Protein AF-A0A353BUZ7-F1 (afdb_monomer_lite)

Structure (mmCIF, N/CA/C/O backbone):
data_AF-A0A353BUZ7-F1
#
_entry.id   AF-A0A353BUZ7-F1
#
loop_
_atom_site.group_PDB
_atom_site.id
_atom_site.type_symbol
_atom_site.label_atom_id
_atom_site.label_alt_id
_atom_site.label_comp_id
_atom_site.label_asym_id
_atom_site.label_entity_id
_atom_site.label_seq_id
_atom_site.pdbx_PDB_ins_code
_atom_site.Cartn_x
_atom_site.Cartn_y
_atom_site.Cartn_z
_atom_site.occupancy
_atom_site.B_iso_or_equiv
_atom_site.auth_seq_id
_atom_site.auth_comp_id
_atom_site.auth_asym_id
_atom_site.auth_atom_id
_atom_site.pdbx_PDB_model_num
ATOM 1 N N . MET A 1 1 ? -3.186 1.793 -24.140 1.00 61.78 1 MET A N 1
ATOM 2 C CA . MET A 1 1 ? -4.201 1.464 -23.118 1.00 61.78 1 MET A CA 1
ATOM 3 C C . MET A 1 1 ? -5.549 1.428 -23.801 1.00 61.78 1 MET A C 1
ATOM 5 O O . MET A 1 1 ? -5.835 2.348 -24.558 1.00 61.78 1 MET A O 1
ATOM 9 N N . ASP A 1 2 ? -6.340 0.386 -23.565 1.00 86.75 2 ASP A N 1
ATOM 10 C CA . ASP A 1 2 ? -7.680 0.283 -24.144 1.00 86.75 2 ASP A CA 1
ATOM 11 C C . ASP A 1 2 ? -8.624 1.302 -23.498 1.00 86.75 2 ASP A C 1
ATOM 13 O O . ASP A 1 2 ? -8.513 1.589 -22.303 1.00 86.75 2 ASP A O 1
ATOM 17 N N . LEU A 1 3 ? -9.565 1.841 -24.280 1.00 89.12 3 LEU A N 1
ATOM 18 C CA . LEU A 1 3 ? -10.528 2.858 -23.832 1.00 89.12 3 LEU A CA 1
ATOM 19 C C . LEU A 1 3 ? -11.276 2.416 -22.562 1.00 89.12 3 LEU A C 1
ATOM 21 O O . LEU A 1 3 ? -11.482 3.209 -21.648 1.00 89.12 3 LEU A O 1
ATOM 25 N N . PHE A 1 4 ? -11.621 1.129 -22.486 1.00 91.19 4 PHE A N 1
ATOM 26 C CA . PHE A 1 4 ? -12.275 0.522 -21.331 1.00 91.19 4 PHE A CA 1
ATOM 27 C C . PHE A 1 4 ? -11.419 0.607 -20.060 1.00 91.19 4 PHE A C 1
ATOM 29 O O . PHE A 1 4 ? -11.889 1.086 -19.029 1.00 91.19 4 PHE A O 1
ATOM 36 N N . SER A 1 5 ? -10.145 0.216 -20.144 1.00 88.81 5 SER A N 1
ATOM 37 C CA . SER A 1 5 ? -9.205 0.298 -19.022 1.00 88.81 5 SER A CA 1
ATOM 38 C C . SER A 1 5 ? -8.980 1.745 -18.584 1.00 88.81 5 SER A C 1
ATOM 40 O O . SER A 1 5 ? -8.927 2.018 -17.388 1.00 88.81 5 SER A O 1
ATOM 42 N N . GLY A 1 6 ? -8.904 2.683 -19.534 1.00 90.69 6 GLY A N 1
ATOM 43 C CA . GLY A 1 6 ? -8.784 4.112 -19.235 1.00 90.69 6 GLY A CA 1
ATOM 44 C C . GLY A 1 6 ? -9.986 4.654 -18.457 1.00 90.69 6 GLY A C 1
ATOM 45 O O . GLY A 1 6 ? -9.807 5.305 -17.430 1.00 90.69 6 GLY A O 1
ATOM 46 N N . ILE A 1 7 ? -11.207 4.334 -18.896 1.00 92.88 7 ILE A N 1
ATOM 47 C CA . ILE A 1 7 ? -12.444 4.739 -18.208 1.00 92.88 7 ILE A CA 1
ATOM 48 C C . ILE A 1 7 ? -12.508 4.142 -16.799 1.00 92.88 7 ILE A C 1
ATOM 50 O O . ILE A 1 7 ? -12.845 4.852 -15.853 1.00 92.88 7 ILE A O 1
ATOM 54 N N . LEU A 1 8 ? -12.153 2.864 -16.644 1.00 92.12 8 LEU A N 1
ATOM 55 C CA . LEU A 1 8 ? -12.160 2.184 -15.349 1.00 92.12 8 LEU A CA 1
ATOM 56 C C . LEU A 1 8 ? -11.172 2.830 -14.371 1.00 92.12 8 LEU A C 1
ATOM 58 O O . LEU A 1 8 ? -11.542 3.098 -13.231 1.00 92.12 8 LEU A O 1
ATOM 62 N N . ILE A 1 9 ? -9.950 3.137 -14.821 1.00 89.56 9 ILE A N 1
ATOM 63 C CA . ILE A 1 9 ? -8.942 3.825 -14.000 1.00 89.56 9 ILE A CA 1
ATOM 64 C C . ILE A 1 9 ? -9.444 5.209 -13.587 1.00 89.56 9 ILE A C 1
ATOM 66 O O . ILE A 1 9 ? -9.375 5.545 -12.409 1.00 89.56 9 ILE A O 1
ATOM 70 N N . VAL A 1 10 ? -9.975 6.003 -14.522 1.00 93.75 10 VAL A N 1
ATOM 71 C CA . VAL A 1 10 ? -10.469 7.356 -14.218 1.00 93.75 10 VAL A CA 1
ATOM 72 C C . VAL A 1 10 ? -11.621 7.306 -13.220 1.00 93.75 10 VAL A C 1
ATOM 74 O O . VAL A 1 10 ? -11.577 8.013 -12.218 1.00 93.75 10 VAL A O 1
ATOM 77 N N . LEU A 1 11 ? -12.625 6.455 -13.448 1.00 93.81 11 LEU A N 1
ATOM 78 C CA . LEU A 1 11 ? -13.750 6.308 -12.522 1.00 93.81 11 LEU A CA 1
ATOM 79 C C . LEU A 1 11 ? -13.286 5.824 -11.149 1.00 93.81 11 LEU A C 1
ATOM 81 O O . LEU A 1 11 ? -13.674 6.407 -10.142 1.00 93.81 11 LEU A O 1
ATOM 85 N N . GLY A 1 12 ? -12.421 4.809 -11.107 1.00 89.62 12 GLY A N 1
ATOM 86 C CA . GLY A 1 12 ? -11.867 4.287 -9.861 1.00 89.62 12 GLY A CA 1
ATOM 87 C C . GLY A 1 12 ? -11.097 5.347 -9.076 1.00 89.62 12 GLY A C 1
ATOM 88 O O . GLY A 1 12 ? -11.329 5.495 -7.880 1.00 89.62 12 GLY A O 1
ATOM 89 N N . LEU A 1 13 ? -10.236 6.122 -9.743 1.00 89.94 13 LEU A N 1
ATOM 90 C CA . LEU A 1 13 ? -9.472 7.202 -9.114 1.00 89.94 13 LEU A CA 1
ATOM 91 C C . LEU A 1 13 ? -10.372 8.339 -8.632 1.00 89.94 13 LEU A C 1
ATOM 93 O O . LEU A 1 13 ? -10.175 8.826 -7.525 1.00 89.94 13 LEU A O 1
ATOM 97 N N . VAL A 1 14 ? -11.378 8.739 -9.413 1.00 93.25 14 VAL A N 1
ATOM 98 C CA . VAL A 1 14 ? -12.335 9.774 -8.993 1.00 93.25 14 VAL A CA 1
ATOM 99 C C . VAL A 1 14 ? -13.129 9.306 -7.776 1.00 93.25 14 VAL A C 1
ATOM 101 O O . VAL A 1 14 ? -13.239 10.048 -6.805 1.00 93.25 14 VAL A O 1
ATOM 104 N N . SER A 1 15 ? -13.651 8.078 -7.786 1.00 89.94 15 SER A N 1
ATOM 105 C CA . SER A 1 15 ? -14.368 7.525 -6.634 1.00 89.94 15 SER A CA 1
ATOM 106 C C . SER A 1 15 ? -13.469 7.410 -5.403 1.00 89.94 15 SER A C 1
ATOM 108 O O . SER A 1 15 ? -13.882 7.813 -4.317 1.00 89.94 15 SER A O 1
ATOM 110 N N . PHE A 1 16 ? -12.243 6.907 -5.569 1.00 87.62 16 PHE A N 1
ATOM 111 C CA . PHE A 1 16 ? -11.265 6.798 -4.488 1.00 87.62 16 PHE A CA 1
ATOM 112 C C . PHE A 1 16 ? -10.934 8.165 -3.884 1.00 87.62 16 PHE A C 1
ATOM 114 O O . PHE A 1 16 ? -10.972 8.314 -2.665 1.00 87.62 16 PHE A O 1
ATOM 121 N N . GLU A 1 17 ? -10.673 9.169 -4.723 1.00 89.25 17 GLU A N 1
ATOM 122 C CA . GLU A 1 17 ? -10.335 10.517 -4.272 1.00 89.25 17 GLU A CA 1
ATOM 123 C C . GLU A 1 17 ? -11.514 11.170 -3.549 1.00 89.25 17 GLU A C 1
ATOM 125 O O . GLU A 1 17 ? -11.332 11.739 -2.481 1.00 89.25 17 GLU A O 1
ATOM 130 N N . VAL A 1 18 ? -12.740 11.046 -4.070 1.00 88.50 18 VAL A N 1
ATOM 131 C CA . VAL A 1 18 ? -13.929 11.623 -3.422 1.00 88.50 18 VAL A CA 1
ATOM 132 C C . VAL A 1 18 ? -14.154 11.019 -2.035 1.00 88.50 18 VAL A C 1
ATOM 134 O O . VAL A 1 18 ? -14.373 11.765 -1.083 1.00 88.50 18 VAL A O 1
ATOM 137 N N . ILE A 1 19 ? -14.074 9.691 -1.904 1.00 87.06 19 ILE A N 1
ATOM 138 C CA . ILE A 1 19 ? -14.287 9.005 -0.621 1.00 87.06 19 ILE A CA 1
ATOM 139 C C . ILE A 1 19 ? -13.146 9.338 0.347 1.00 87.06 19 ILE A C 1
ATOM 141 O O . ILE A 1 19 ? -13.382 9.826 1.450 1.00 87.06 19 ILE A O 1
ATOM 145 N N . SER A 1 20 ? -11.896 9.145 -0.085 1.00 85.00 20 SER A N 1
ATOM 146 C CA . SER A 1 20 ? -10.735 9.328 0.786 1.00 85.00 20 SER A CA 1
ATOM 147 C C . SER A 1 20 ? -10.501 10.789 1.166 1.00 85.00 20 SER A C 1
ATOM 149 O O . SER A 1 20 ? -9.989 11.041 2.255 1.00 85.00 20 SER A O 1
ATOM 151 N N . SER A 1 21 ? -10.835 11.750 0.301 1.00 87.62 21 SER A N 1
ATOM 152 C CA . SER A 1 21 ? -10.630 13.177 0.572 1.00 87.62 21 SER A CA 1
ATOM 153 C C . SER A 1 21 ? -11.552 13.671 1.681 1.00 87.62 21 SER A C 1
ATOM 155 O O . SER A 1 21 ? -11.100 14.398 2.565 1.00 87.62 21 SER A O 1
ATOM 157 N N . ILE A 1 22 ? -12.816 13.231 1.687 1.00 85.88 22 ILE A N 1
ATOM 158 C CA . ILE A 1 22 ? -13.785 13.610 2.721 1.00 85.88 22 ILE A CA 1
ATOM 159 C C . ILE A 1 22 ? -13.354 13.044 4.075 1.00 85.88 22 ILE A C 1
ATOM 161 O O . ILE A 1 22 ? -13.218 13.811 5.029 1.00 85.88 22 ILE A O 1
ATOM 165 N N . ASP A 1 23 ? -13.057 11.745 4.148 1.00 85.06 23 ASP A N 1
ATOM 166 C CA . ASP A 1 23 ? -12.635 11.104 5.398 1.00 85.06 23 ASP A CA 1
ATOM 167 C C . ASP A 1 23 ? -11.333 11.720 5.927 1.00 85.06 23 ASP A C 1
ATOM 169 O O . ASP A 1 23 ? -11.243 12.096 7.097 1.00 85.06 23 ASP A O 1
ATOM 173 N N . ASN A 1 24 ? -10.341 11.925 5.053 1.00 85.81 24 ASN A N 1
ATOM 174 C CA . ASN A 1 24 ? -9.081 12.550 5.449 1.00 85.81 24 ASN A CA 1
ATOM 175 C C . ASN A 1 24 ? -9.262 14.010 5.883 1.00 85.81 24 ASN A C 1
ATOM 177 O O . ASN A 1 24 ? -8.567 14.448 6.801 1.00 85.81 24 ASN A O 1
ATOM 181 N N . ALA A 1 25 ? -10.147 14.781 5.248 1.00 84.31 25 ALA A N 1
ATOM 182 C CA . ALA A 1 25 ? -10.385 16.173 5.621 1.00 84.31 25 ALA A CA 1
ATOM 183 C C . ALA A 1 25 ? -11.125 16.279 6.959 1.00 84.31 25 ALA A C 1
ATOM 185 O O . ALA A 1 25 ? -10.721 17.071 7.811 1.00 84.31 25 ALA A O 1
ATOM 186 N N . ILE A 1 26 ? -12.168 15.471 7.160 1.00 86.50 26 ILE A N 1
ATOM 187 C CA . ILE A 1 26 ? -12.994 15.500 8.372 1.00 86.50 26 ILE A CA 1
ATOM 188 C C . ILE A 1 26 ? -12.202 14.977 9.570 1.00 86.50 26 ILE A C 1
ATOM 190 O O . ILE A 1 26 ? -12.076 15.696 10.559 1.00 86.50 26 ILE A O 1
ATOM 194 N N . ILE A 1 27 ? -11.603 13.784 9.472 1.00 83.06 27 ILE A N 1
ATOM 195 C CA . ILE A 1 27 ? -10.888 13.160 10.597 1.00 83.06 27 ILE A CA 1
ATOM 196 C C . ILE A 1 27 ? -9.703 14.028 11.027 1.00 83.06 27 ILE A C 1
ATOM 198 O O . ILE A 1 27 ? -9.537 14.298 12.216 1.00 83.06 27 ILE A O 1
ATOM 202 N N . ASN A 1 28 ? -8.891 14.521 10.084 1.00 84.69 28 ASN A N 1
ATOM 203 C CA . ASN A 1 28 ? -7.757 15.372 10.446 1.00 84.69 28 ASN A CA 1
ATOM 204 C C . ASN A 1 28 ? -8.219 16.700 11.052 1.00 84.69 28 ASN A C 1
ATOM 206 O O . ASN A 1 28 ? -7.619 17.145 12.028 1.00 84.69 28 ASN A O 1
ATOM 210 N N . ALA A 1 29 ? -9.273 17.330 10.519 1.00 84.88 29 ALA A N 1
ATOM 211 C CA . ALA A 1 29 ? -9.798 18.576 11.076 1.00 84.88 29 ALA A CA 1
ATOM 212 C C . ALA A 1 29 ? -10.364 18.381 12.490 1.00 84.88 29 ALA A C 1
ATOM 214 O O . ALA A 1 29 ? -10.096 19.200 13.372 1.00 84.88 29 ALA A O 1
ATOM 215 N N . GLU A 1 30 ? -11.089 17.289 12.724 1.00 86.38 30 GLU A N 1
ATOM 216 C CA . GLU A 1 30 ? -11.651 16.948 14.028 1.00 86.38 30 GLU A CA 1
ATOM 217 C C . GLU A 1 30 ? -10.548 16.672 15.053 1.00 86.38 30 GLU A C 1
ATOM 219 O O . GLU A 1 30 ? -10.510 17.315 16.105 1.00 86.38 30 GLU A O 1
ATOM 224 N N . VAL A 1 31 ? -9.566 15.833 14.713 1.00 84.56 31 VAL A N 1
ATOM 225 C CA . VAL A 1 31 ? -8.410 15.573 15.584 1.00 84.56 31 VAL A CA 1
ATOM 226 C C . VAL A 1 31 ? -7.631 16.865 15.859 1.00 84.56 31 VAL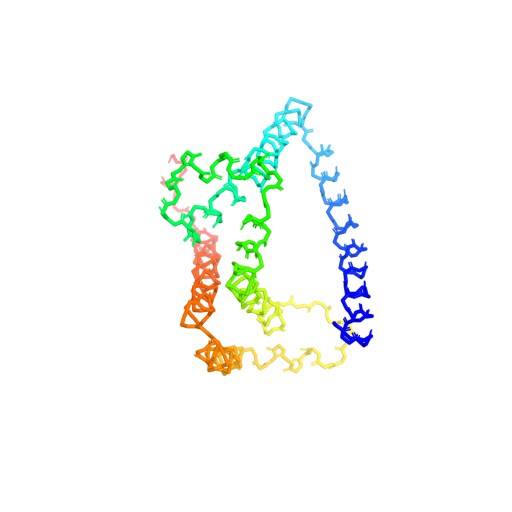 A C 1
ATOM 228 O O . VAL A 1 31 ? -7.334 17.164 17.015 1.00 84.56 31 VAL A O 1
ATOM 231 N N . LEU A 1 32 ? -7.368 17.693 14.840 1.00 83.88 32 LEU A N 1
ATOM 232 C CA . LEU A 1 32 ? -6.661 18.975 14.993 1.00 83.88 32 LEU A CA 1
ATOM 233 C C . LEU A 1 32 ? -7.433 19.996 15.845 1.00 83.88 32 LEU A C 1
ATOM 235 O O . LEU A 1 32 ? -6.809 20.873 16.448 1.00 83.88 32 LEU A O 1
ATOM 239 N N . SER A 1 33 ? -8.764 19.902 15.906 1.00 83.31 33 SER A N 1
ATOM 240 C CA . SER A 1 33 ? -9.606 20.798 16.709 1.00 83.31 33 SER A CA 1
ATOM 241 C C . SER A 1 33 ? -9.523 20.518 18.213 1.00 83.31 33 SER A C 1
ATOM 243 O O . SER A 1 33 ? -9.669 21.444 19.010 1.00 83.31 33 SER A O 1
ATOM 245 N N . THR A 1 34 ? -9.223 19.271 18.593 1.00 86.00 34 THR A N 1
ATOM 246 C CA . THR A 1 34 ? -9.138 18.831 19.998 1.00 86.00 34 THR A CA 1
ATOM 247 C C . THR A 1 34 ? -7.768 19.068 20.641 1.00 86.00 34 THR A C 1
ATOM 249 O O . THR A 1 34 ? -7.656 19.061 21.866 1.00 86.00 34 THR A O 1
ATOM 252 N N . VAL A 1 35 ? -6.727 19.325 19.840 1.00 87.75 35 VAL A N 1
ATOM 253 C CA . VAL A 1 35 ? -5.359 19.586 20.317 1.00 87.75 35 VAL A CA 1
ATOM 254 C C . VAL A 1 35 ? -5.073 21.076 20.518 1.00 87.75 35 VAL A C 1
ATOM 256 O O . VAL A 1 35 ? -5.545 21.939 19.766 1.00 87.75 35 VAL A O 1
ATOM 259 N N . ASP A 1 36 ? -4.242 21.371 21.522 1.00 91.81 36 ASP A N 1
ATOM 260 C CA . ASP A 1 36 ? -3.776 22.719 21.843 1.00 91.81 36 ASP A CA 1
ATOM 261 C C . ASP A 1 36 ? -2.978 23.356 20.687 1.00 91.81 36 ASP A C 1
ATOM 263 O O . ASP A 1 36 ? -2.436 22.678 19.808 1.00 91.81 36 ASP A O 1
ATOM 267 N N . GLU A 1 37 ? -2.873 24.687 20.684 1.00 87.88 37 GLU A N 1
ATOM 268 C CA . GLU A 1 37 ? -2.232 25.418 19.585 1.00 87.88 37 GLU A CA 1
ATOM 269 C C . GLU A 1 37 ? -0.744 25.088 19.381 1.00 87.88 37 GLU A C 1
ATOM 271 O O . GLU A 1 37 ? -0.258 25.172 18.246 1.00 87.88 37 GLU A O 1
ATOM 276 N N . ARG A 1 38 ? 0.006 24.740 20.437 1.00 89.75 38 ARG A N 1
ATOM 277 C CA . ARG A 1 38 ? 1.438 24.420 20.305 1.00 89.75 38 ARG A CA 1
ATOM 278 C C . ARG A 1 38 ? 1.613 23.052 19.664 1.00 89.75 38 ARG A C 1
ATOM 280 O O . ARG A 1 38 ? 2.381 22.934 18.708 1.00 89.75 38 ARG A O 1
ATOM 287 N N . THR A 1 39 ? 0.868 22.057 20.131 1.00 87.50 39 THR A N 1
ATOM 288 C CA . THR A 1 39 ? 0.895 20.698 19.579 1.00 87.50 39 THR A CA 1
ATOM 289 C C . THR A 1 39 ? 0.395 20.679 18.141 1.00 87.50 39 THR A C 1
ATOM 291 O O . THR A 1 39 ? 1.006 20.034 17.292 1.00 87.50 39 THR A O 1
ATOM 294 N N . ARG A 1 40 ? -0.633 21.473 17.815 1.00 88.88 40 ARG A N 1
ATOM 295 C CA . ARG A 1 40 ? -1.119 21.644 16.438 1.00 88.88 40 ARG A CA 1
ATOM 296 C C . ARG A 1 40 ? -0.027 22.153 15.497 1.00 88.88 40 ARG A C 1
ATOM 298 O O . ARG A 1 40 ? 0.190 21.574 14.436 1.00 88.88 40 ARG A O 1
ATOM 305 N N . LYS A 1 41 ? 0.688 23.216 15.883 1.00 88.56 41 LYS A N 1
ATOM 306 C CA . LYS A 1 41 ? 1.795 23.777 15.084 1.00 88.56 41 LYS A CA 1
ATOM 307 C C . LYS A 1 41 ? 2.952 22.790 14.948 1.00 88.56 41 LYS A C 1
ATOM 309 O O . LYS A 1 41 ? 3.525 22.684 13.868 1.00 88.56 41 LYS A O 1
ATOM 314 N N . TRP A 1 42 ? 3.275 22.059 16.013 1.00 91.88 42 TRP A N 1
ATOM 315 C CA . TRP A 1 42 ? 4.315 21.032 15.988 1.00 91.88 42 TRP A CA 1
ATOM 316 C C . TRP A 1 42 ? 3.945 19.873 15.055 1.00 91.88 42 TRP A C 1
ATOM 318 O O . TRP A 1 42 ? 4.745 19.507 14.197 1.00 91.88 42 TRP A O 1
ATOM 328 N N . PHE A 1 43 ? 2.717 19.358 15.159 1.00 89.00 43 PHE A N 1
ATOM 329 C CA . PHE A 1 43 ? 2.199 18.297 14.297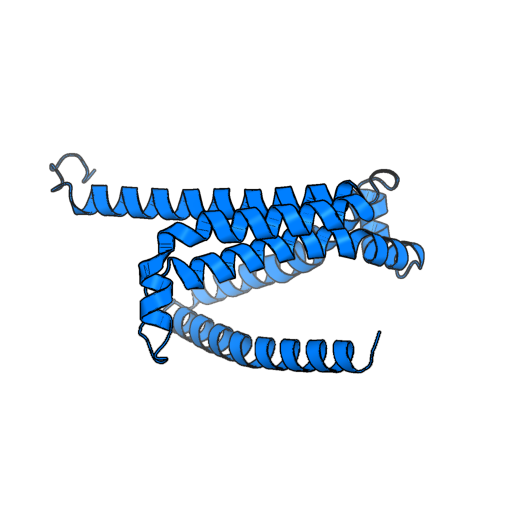 1.00 89.00 43 PHE A CA 1
ATOM 330 C C . PHE A 1 43 ? 2.191 18.718 12.828 1.00 89.00 43 PHE A C 1
ATOM 332 O O . PHE A 1 43 ? 2.669 17.973 11.980 1.00 89.00 43 PHE A O 1
ATOM 339 N N . LEU A 1 44 ? 1.716 19.928 12.518 1.00 89.25 44 LEU A N 1
ATOM 340 C CA . LEU A 1 44 ? 1.714 20.436 11.145 1.00 89.25 44 LEU A CA 1
ATOM 341 C C . LEU A 1 44 ? 3.133 20.636 10.603 1.00 89.25 44 LEU A C 1
ATOM 343 O O . LEU A 1 44 ? 3.387 20.307 9.449 1.00 89.25 44 LEU A O 1
ATOM 347 N N . LEU A 1 45 ? 4.067 21.133 11.420 1.00 91.75 45 LEU A N 1
ATOM 348 C CA . LEU A 1 45 ? 5.457 21.327 11.007 1.00 91.75 45 LEU A CA 1
ATOM 349 C C . LEU A 1 45 ? 6.131 19.988 10.690 1.00 91.75 45 LEU A C 1
ATOM 351 O O . LEU A 1 45 ? 6.663 19.808 9.597 1.00 91.75 45 LEU A O 1
ATOM 355 N N . TRP A 1 46 ? 6.088 19.037 11.622 1.00 93.00 46 TRP A N 1
ATOM 356 C CA . TRP A 1 46 ? 6.725 17.734 11.433 1.00 93.00 46 TRP A CA 1
ATOM 357 C C . TRP A 1 46 ? 5.997 16.869 10.411 1.00 93.00 46 TRP A C 1
ATOM 359 O O . TRP A 1 46 ? 6.652 16.202 9.614 1.00 93.00 46 TRP A O 1
ATOM 369 N N . GLY A 1 47 ? 4.667 16.930 10.372 1.00 88.25 47 GLY A N 1
ATOM 370 C CA . GLY A 1 47 ? 3.851 16.261 9.365 1.00 88.25 47 GLY A CA 1
ATOM 371 C C . GLY A 1 47 ? 4.165 16.764 7.959 1.00 88.25 47 GLY A C 1
ATOM 372 O O . GLY A 1 47 ? 4.387 15.956 7.059 1.00 88.25 47 GLY A O 1
ATOM 373 N N . LEU A 1 48 ? 4.282 18.085 7.773 1.00 90.31 48 LEU A N 1
ATOM 374 C CA . LEU A 1 48 ? 4.687 18.672 6.493 1.00 90.31 48 LEU A CA 1
ATOM 375 C C . LEU A 1 48 ? 6.116 18.264 6.118 1.00 90.31 48 LEU A C 1
ATOM 377 O O . LEU A 1 48 ? 6.351 17.856 4.980 1.00 90.31 48 LEU A O 1
ATOM 381 N N . LEU A 1 49 ? 7.066 18.340 7.057 1.00 92.31 49 LEU A N 1
ATOM 382 C CA . LEU A 1 49 ? 8.450 17.932 6.808 1.00 92.31 49 LEU A CA 1
ATOM 383 C C . LEU A 1 49 ? 8.532 16.457 6.401 1.00 92.31 49 LEU A C 1
ATOM 385 O O . LEU A 1 49 ? 9.197 16.124 5.425 1.00 92.31 49 LEU A O 1
ATOM 389 N N . PHE A 1 50 ? 7.818 15.575 7.093 1.00 90.69 50 PHE A N 1
ATOM 390 C CA . PHE A 1 50 ? 7.772 14.157 6.759 1.00 90.69 50 PHE A CA 1
ATOM 391 C C . PHE A 1 50 ? 7.134 13.918 5.383 1.00 90.69 50 PHE A C 1
ATOM 393 O O . PHE A 1 50 ? 7.704 13.217 4.545 1.00 90.69 50 PHE A O 1
ATOM 400 N N . ALA A 1 51 ? 5.988 14.544 5.109 1.00 87.50 51 ALA A N 1
ATOM 401 C CA . ALA A 1 51 ? 5.286 14.393 3.838 1.00 87.50 51 ALA A CA 1
ATOM 402 C C . ALA A 1 51 ? 6.127 14.878 2.645 1.00 87.50 51 ALA A C 1
ATOM 404 O O . ALA A 1 51 ? 6.143 14.247 1.588 1.00 87.50 51 ALA A O 1
ATOM 405 N N . VAL A 1 52 ? 6.855 15.985 2.798 1.00 89.06 52 VAL A N 1
ATOM 406 C CA . VAL A 1 52 ? 7.660 16.551 1.710 1.00 89.06 52 VAL A CA 1
ATOM 407 C C . VAL A 1 52 ? 9.019 15.861 1.601 1.00 89.06 52 VAL A C 1
ATOM 409 O O . VAL A 1 52 ? 9.380 15.390 0.528 1.00 89.06 52 VAL A O 1
ATOM 412 N N . PHE A 1 53 ? 9.786 15.758 2.683 1.00 89.25 53 PHE A N 1
ATOM 413 C CA . PHE A 1 53 ? 11.158 15.254 2.598 1.00 89.25 53 PHE A CA 1
ATOM 414 C C . PHE A 1 53 ? 11.230 13.729 2.597 1.00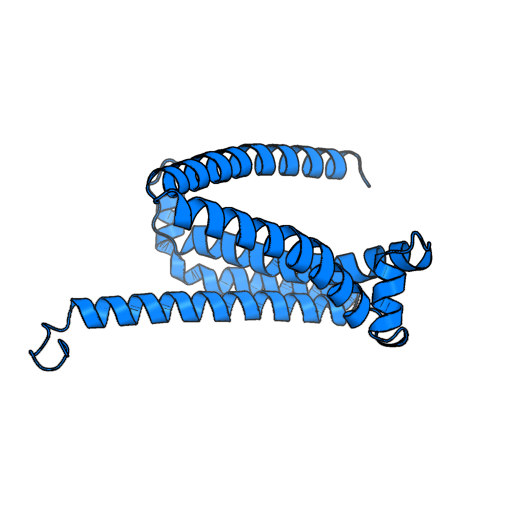 89.25 53 PHE A C 1
ATOM 416 O O . PHE A 1 53 ? 12.000 13.170 1.820 1.00 89.25 53 PHE A O 1
ATOM 423 N N . LEU A 1 54 ? 10.427 13.039 3.413 1.00 87.50 54 LEU A N 1
ATOM 424 C CA . LEU A 1 54 ? 10.458 11.577 3.446 1.00 87.50 54 LEU A CA 1
ATOM 425 C C . LEU A 1 54 ? 9.661 10.984 2.280 1.00 87.50 54 LEU A C 1
ATOM 427 O O . LEU A 1 54 ? 10.210 10.244 1.468 1.00 87.50 54 LEU A O 1
ATOM 431 N N . VAL A 1 55 ? 8.375 11.325 2.174 1.00 83.19 55 VAL A N 1
ATOM 432 C CA . VAL A 1 55 ? 7.484 10.675 1.198 1.00 83.19 55 VAL A CA 1
ATOM 433 C C . VAL A 1 55 ? 7.742 11.164 -0.227 1.00 83.19 55 VAL A C 1
ATOM 435 O O . VAL A 1 55 ? 7.731 10.350 -1.144 1.00 83.19 55 VAL A O 1
ATOM 438 N N . ARG A 1 56 ? 8.004 12.460 -0.449 1.00 80.31 56 ARG A N 1
ATOM 439 C CA . ARG A 1 56 ? 8.302 12.972 -1.804 1.00 80.31 56 ARG A CA 1
ATOM 440 C C . ARG A 1 56 ? 9.788 13.018 -2.150 1.00 80.31 56 ARG A C 1
ATOM 442 O O . ARG A 1 56 ? 10.111 13.020 -3.330 1.00 80.31 56 ARG A O 1
ATOM 449 N N . GLY A 1 57 ? 10.681 13.068 -1.164 1.00 81.81 57 GLY A N 1
ATOM 450 C CA . GLY A 1 57 ? 12.126 13.090 -1.400 1.00 81.81 57 GLY A CA 1
ATOM 451 C C . GLY A 1 57 ? 12.752 11.703 -1.290 1.00 81.81 57 GLY A C 1
ATOM 452 O O . GLY A 1 57 ? 13.188 11.120 -2.283 1.00 81.81 57 GLY A O 1
ATOM 453 N N . LEU A 1 58 ? 12.788 11.169 -0.068 1.00 84.75 58 LEU A N 1
ATOM 454 C CA . LEU A 1 58 ? 13.510 9.940 0.256 1.00 84.75 58 LEU A CA 1
ATOM 455 C C . LEU A 1 58 ? 12.923 8.712 -0.443 1.00 84.75 58 LEU A C 1
ATOM 457 O O . LEU A 1 58 ? 13.679 7.881 -0.934 1.00 84.75 58 LEU A O 1
ATOM 461 N N . LEU A 1 59 ? 11.597 8.585 -0.499 1.00 81.44 59 LEU A N 1
ATOM 462 C CA . LEU A 1 59 ? 10.944 7.402 -1.060 1.00 81.44 59 LEU A CA 1
ATOM 463 C C . LEU A 1 59 ? 11.196 7.255 -2.577 1.00 81.44 59 LEU A C 1
ATOM 465 O O . LEU A 1 59 ? 11.659 6.184 -2.972 1.00 81.44 59 LEU A O 1
ATOM 469 N N . PRO A 1 60 ? 11.005 8.282 -3.434 1.00 76.44 60 PRO A N 1
ATOM 470 C CA . PRO A 1 60 ? 11.371 8.195 -4.851 1.00 76.44 60 PRO A CA 1
ATOM 471 C C . PRO A 1 60 ? 12.861 7.931 -5.072 1.00 76.44 60 PRO A C 1
ATOM 473 O O . PRO A 1 60 ? 13.228 7.118 -5.919 1.00 76.44 60 PRO A O 1
ATOM 476 N N . TRP A 1 61 ? 13.721 8.564 -4.272 1.00 81.69 61 TRP A N 1
ATOM 477 C CA . TRP A 1 61 ? 15.160 8.319 -4.320 1.00 81.69 61 TRP A CA 1
ATOM 478 C C . TRP A 1 61 ? 15.510 6.861 -3.996 1.00 81.69 61 TRP A C 1
ATOM 480 O O . TRP A 1 61 ? 16.278 6.228 -4.720 1.00 81.69 61 TRP A O 1
ATOM 490 N N . LEU A 1 62 ? 14.906 6.304 -2.945 1.00 82.31 62 LEU A N 1
ATOM 491 C CA . LEU A 1 62 ? 15.119 4.925 -2.514 1.00 82.31 62 LEU A CA 1
ATOM 492 C C . LEU A 1 62 ? 14.628 3.931 -3.572 1.00 82.31 62 LEU A C 1
ATOM 494 O O . LEU A 1 62 ? 15.306 2.939 -3.832 1.00 82.31 62 LEU A O 1
ATOM 498 N N . ILE A 1 63 ? 13.505 4.218 -4.236 1.00 77.81 63 ILE A N 1
ATOM 499 C CA . ILE A 1 63 ? 13.016 3.424 -5.372 1.00 77.81 63 ILE A CA 1
ATOM 500 C C . ILE A 1 63 ? 14.057 3.380 -6.497 1.00 77.81 63 ILE A C 1
ATOM 502 O O . ILE A 1 63 ? 14.398 2.297 -6.977 1.00 77.81 63 ILE A O 1
ATOM 506 N N . ILE A 1 64 ? 14.587 4.535 -6.911 1.00 76.44 64 ILE A N 1
ATOM 507 C CA . ILE A 1 64 ? 15.589 4.615 -7.988 1.00 76.44 64 ILE A CA 1
ATOM 508 C C . ILE A 1 64 ? 16.865 3.873 -7.578 1.00 76.44 64 ILE A C 1
ATOM 510 O O . ILE A 1 64 ? 17.420 3.103 -8.359 1.00 76.44 64 ILE A O 1
ATOM 514 N N . TRP A 1 65 ? 17.307 4.042 -6.334 1.00 79.06 65 TRP A N 1
ATOM 515 C CA . TRP A 1 65 ? 18.514 3.389 -5.837 1.00 79.06 65 TRP A CA 1
ATOM 516 C C . TRP A 1 65 ? 18.388 1.859 -5.778 1.00 79.06 65 TRP A C 1
ATOM 518 O O . TRP A 1 65 ? 19.306 1.156 -6.200 1.00 79.06 65 TRP A O 1
ATOM 528 N N . LEU A 1 66 ? 17.252 1.328 -5.311 1.00 76.62 66 LEU A N 1
ATOM 529 C CA . LEU A 1 66 ? 17.013 -0.120 -5.261 1.00 76.62 66 LEU A CA 1
ATOM 530 C C . LEU A 1 66 ? 16.836 -0.747 -6.648 1.00 76.62 66 LEU A C 1
ATOM 532 O O . LEU A 1 66 ? 17.138 -1.925 -6.833 1.00 76.62 66 LEU A O 1
ATOM 536 N N . THR A 1 67 ? 16.333 0.018 -7.616 1.00 70.69 67 THR A N 1
ATOM 537 C CA . THR A 1 67 ? 16.094 -0.465 -8.985 1.00 70.69 67 THR A CA 1
ATOM 538 C C . THR A 1 67 ? 17.344 -0.362 -9.859 1.00 70.69 67 THR A C 1
ATOM 540 O O . THR A 1 67 ? 17.541 -1.204 -10.733 1.00 70.69 67 THR A O 1
ATOM 543 N N . MET A 1 68 ? 18.232 0.601 -9.585 1.00 68.94 68 MET A N 1
ATOM 544 C CA . MET A 1 68 ? 19.513 0.794 -10.273 1.00 68.94 68 MET A CA 1
ATOM 545 C C . MET A 1 68 ? 20.673 0.948 -9.278 1.00 68.94 68 MET A C 1
ATOM 547 O O . MET A 1 68 ? 21.217 2.044 -9.102 1.00 68.94 68 MET A O 1
ATOM 551 N N . PRO A 1 69 ? 21.132 -0.154 -8.661 1.00 68.69 69 PRO A N 1
ATOM 552 C CA . PRO A 1 69 ? 22.246 -0.103 -7.716 1.00 68.69 69 PRO A CA 1
ATOM 553 C C . PRO A 1 69 ? 23.564 0.366 -8.361 1.00 68.69 69 PRO A C 1
ATOM 555 O O . PRO A 1 69 ? 24.467 0.819 -7.659 1.00 68.69 69 PRO A O 1
ATOM 558 N N . THR A 1 70 ? 23.673 0.311 -9.693 1.00 70.88 70 THR A N 1
ATOM 559 C CA . THR A 1 70 ? 24.854 0.723 -10.469 1.00 70.88 70 THR A CA 1
ATOM 560 C C . THR A 1 70 ? 25.118 2.231 -10.460 1.00 70.88 70 THR A C 1
ATOM 562 O O . THR A 1 70 ? 26.267 2.633 -10.622 1.00 70.88 70 THR A O 1
ATOM 565 N N . LEU A 1 71 ? 24.098 3.069 -10.239 1.00 69.62 71 LEU A N 1
ATOM 566 C CA . LEU A 1 71 ? 24.247 4.531 -10.167 1.00 69.62 71 LEU A CA 1
ATOM 567 C C . LEU A 1 71 ? 24.848 5.003 -8.830 1.00 69.62 71 LEU A C 1
ATOM 569 O O . LEU A 1 71 ? 25.329 6.132 -8.723 1.00 69.62 71 LEU A O 1
ATOM 573 N N . GLY A 1 72 ? 24.824 4.155 -7.798 1.00 75.75 72 GLY A N 1
ATOM 574 C CA . GLY A 1 72 ? 25.176 4.542 -6.434 1.00 75.75 72 GLY A CA 1
ATOM 575 C C . GLY A 1 72 ? 24.196 5.560 -5.816 1.00 75.75 72 GLY A C 1
ATOM 576 O O . GLY A 1 72 ? 23.345 6.128 -6.502 1.00 75.75 72 GLY A O 1
ATOM 577 N N . PRO A 1 73 ? 24.292 5.822 -4.500 1.00 77.38 73 PRO A N 1
ATOM 578 C CA . PRO A 1 73 ? 23.338 6.676 -3.782 1.00 77.38 73 PRO A CA 1
ATOM 579 C C . PRO A 1 73 ? 23.328 8.129 -4.284 1.00 77.38 73 PRO A C 1
ATOM 581 O O . PRO A 1 73 ? 22.264 8.734 -4.414 1.00 77.38 73 PRO A O 1
ATOM 584 N N . MET A 1 74 ? 24.499 8.679 -4.624 1.00 77.94 74 MET A N 1
ATOM 585 C CA . MET A 1 74 ? 24.606 10.038 -5.167 1.00 77.94 74 MET A CA 1
ATOM 586 C C . MET A 1 74 ? 24.094 10.132 -6.607 1.00 77.94 74 MET A C 1
ATOM 588 O O . MET A 1 74 ? 23.403 11.094 -6.928 1.00 77.94 74 MET A O 1
ATOM 592 N N . GLY A 1 75 ? 24.361 9.124 -7.447 1.00 75.69 75 GLY A N 1
ATOM 593 C CA . GLY A 1 75 ? 23.850 9.079 -8.818 1.00 75.69 75 GLY A CA 1
ATOM 594 C C . GLY A 1 75 ? 22.330 8.934 -8.864 1.00 75.69 75 GLY A C 1
ATOM 595 O O . GLY A 1 75 ? 21.676 9.613 -9.650 1.00 75.69 75 GLY A O 1
ATOM 596 N N . ALA A 1 76 ? 21.752 8.139 -7.957 1.00 75.25 76 ALA A N 1
ATOM 597 C CA . ALA A 1 76 ? 20.303 8.034 -7.786 1.00 75.25 76 ALA A CA 1
ATOM 598 C C . ALA A 1 76 ? 19.669 9.356 -7.316 1.00 75.25 76 ALA A C 1
ATOM 600 O O . ALA A 1 76 ? 18.554 9.674 -7.721 1.00 75.25 76 ALA A O 1
ATOM 601 N N . LEU A 1 77 ? 20.372 10.153 -6.497 1.00 78.50 77 LEU A N 1
ATOM 602 C CA . LEU A 1 77 ? 19.890 11.467 -6.052 1.00 78.50 77 LEU A CA 1
ATOM 603 C C . LEU A 1 77 ? 19.905 12.477 -7.198 1.00 78.50 77 LEU A C 1
ATOM 605 O O . LEU A 1 77 ? 18.898 13.132 -7.448 1.00 78.50 77 LEU A O 1
ATOM 609 N N . THR A 1 78 ? 21.010 12.569 -7.939 1.00 75.75 78 THR A N 1
ATOM 610 C CA . THR A 1 78 ? 21.084 13.440 -9.121 1.00 75.75 78 THR A CA 1
ATOM 611 C C . THR A 1 78 ? 20.091 13.019 -10.196 1.00 75.75 78 THR A C 1
ATOM 613 O O . THR A 1 78 ? 19.504 13.877 -10.847 1.00 75.75 78 THR A O 1
ATOM 616 N N . ALA A 1 79 ? 19.859 11.713 -10.340 1.00 71.88 79 ALA A N 1
ATOM 617 C CA . ALA A 1 79 ? 18.830 11.179 -11.212 1.00 71.88 79 ALA A CA 1
ATOM 618 C C . ALA A 1 79 ? 17.438 11.612 -10.722 1.00 71.88 79 ALA A C 1
ATOM 620 O O . ALA A 1 79 ? 16.713 12.231 -11.476 1.00 71.88 79 ALA A O 1
ATOM 621 N N . ALA A 1 80 ? 17.085 11.442 -9.446 1.00 70.25 80 ALA A N 1
ATOM 622 C CA . ALA A 1 80 ? 15.767 11.838 -8.926 1.00 70.25 80 ALA A CA 1
ATOM 623 C C . ALA A 1 80 ? 15.388 13.316 -9.183 1.00 70.25 80 ALA A C 1
ATOM 625 O O . ALA A 1 80 ? 14.204 13.630 -9.295 1.00 70.25 80 ALA A O 1
ATOM 626 N N . PHE A 1 81 ? 16.374 14.215 -9.289 1.00 71.56 81 PHE A N 1
ATOM 627 C CA . PHE A 1 81 ? 16.170 15.642 -9.581 1.00 71.56 81 PHE A CA 1
ATOM 628 C C . PHE A 1 81 ? 16.417 16.041 -11.047 1.00 71.56 81 PHE A C 1
ATOM 630 O O . PHE A 1 81 ? 16.211 17.202 -11.404 1.00 71.56 81 PHE A O 1
ATOM 637 N N . SER A 1 82 ? 16.852 15.115 -11.900 1.00 68.69 82 SER A N 1
ATOM 638 C CA . SER A 1 82 ? 17.084 15.356 -13.325 1.00 68.69 82 SER A CA 1
ATOM 639 C C . SER A 1 82 ? 15.855 14.953 -14.146 1.00 68.69 82 SER A C 1
ATOM 641 O O . SER A 1 82 ? 15.119 14.043 -13.786 1.00 68.69 82 SER A O 1
ATOM 643 N N . ASN A 1 83 ? 15.621 15.607 -15.286 1.00 63.28 83 ASN A N 1
ATOM 644 C CA . ASN A 1 83 ? 14.566 15.221 -16.235 1.00 63.28 83 ASN A CA 1
ATOM 645 C C . ASN A 1 83 ? 15.114 14.265 -17.314 1.00 63.28 83 ASN A C 1
ATOM 647 O O . ASN A 1 83 ? 14.766 14.371 -18.491 1.00 63.28 83 ASN A O 1
ATOM 651 N N . ASP A 1 84 ? 16.043 13.393 -16.917 1.00 68.00 84 ASP A N 1
ATOM 652 C CA . ASP A 1 84 ? 16.738 12.456 -17.798 1.00 68.00 84 ASP A CA 1
ATOM 653 C C . ASP A 1 84 ? 15.753 11.391 -18.327 1.00 68.00 84 ASP A C 1
ATOM 655 O O . ASP A 1 84 ? 15.040 10.767 -17.530 1.00 68.00 84 ASP A O 1
ATOM 659 N N . PRO A 1 85 ? 15.694 11.152 -19.650 1.00 67.06 85 PRO A N 1
ATOM 660 C CA . PRO A 1 85 ? 14.935 10.051 -20.239 1.00 67.06 85 PRO A CA 1
ATOM 661 C C . PRO A 1 85 ? 15.196 8.697 -19.569 1.00 67.06 85 PRO A C 1
ATOM 663 O O . PRO A 1 85 ? 14.256 7.917 -19.410 1.00 67.06 85 PRO A O 1
ATOM 666 N N . ALA A 1 86 ? 16.425 8.457 -19.101 1.00 65.75 86 ALA A N 1
ATOM 667 C CA . ALA A 1 86 ? 16.789 7.226 -18.406 1.00 65.75 86 ALA A CA 1
ATOM 668 C C . ALA A 1 86 ? 15.968 7.007 -17.122 1.00 65.75 86 ALA A C 1
ATOM 670 O O . ALA A 1 86 ? 15.620 5.880 -16.797 1.00 65.75 86 ALA A O 1
ATOM 671 N N . ILE A 1 87 ? 15.586 8.070 -16.406 1.00 66.94 87 ILE A N 1
ATOM 672 C CA . ILE A 1 87 ? 14.793 7.957 -15.168 1.00 66.94 87 ILE A CA 1
ATOM 673 C C . ILE A 1 87 ? 13.356 7.563 -15.467 1.00 66.94 87 ILE A C 1
ATOM 675 O O . ILE A 1 87 ? 12.761 6.799 -14.711 1.00 66.94 87 ILE A O 1
ATOM 679 N N . LYS A 1 88 ? 12.782 8.081 -16.557 1.00 66.94 88 LYS A N 1
ATOM 680 C CA . LYS A 1 88 ? 11.424 7.706 -16.968 1.00 66.94 88 LYS A CA 1
ATOM 681 C C . LYS A 1 88 ? 11.360 6.224 -17.301 1.00 66.94 88 LYS A C 1
ATOM 683 O O . LYS A 1 88 ? 10.467 5.542 -16.811 1.00 66.94 88 LYS A O 1
ATOM 688 N N . GLU A 1 89 ? 12.344 5.732 -18.044 1.00 68.44 89 GLU A N 1
ATOM 689 C CA . GLU A 1 89 ? 12.473 4.312 -18.366 1.00 68.44 89 GLU A CA 1
ATOM 690 C C . GLU A 1 89 ? 12.661 3.471 -17.089 1.00 68.44 89 GLU A C 1
ATOM 692 O O . GLU A 1 89 ? 11.991 2.457 -16.902 1.00 68.44 89 GLU A O 1
ATOM 697 N N . THR A 1 90 ? 13.466 3.939 -16.131 1.00 68.44 90 THR A N 1
ATOM 698 C CA . THR A 1 90 ? 13.626 3.281 -14.823 1.00 68.44 90 THR A CA 1
ATOM 699 C C . THR A 1 90 ? 12.334 3.234 -14.021 1.00 68.44 90 THR A C 1
ATOM 701 O O . THR A 1 90 ? 12.010 2.195 -13.446 1.00 68.44 90 THR A O 1
ATOM 704 N N . ILE A 1 91 ? 11.574 4.328 -13.973 1.00 69.88 91 ILE A N 1
ATOM 705 C CA . ILE A 1 91 ? 10.277 4.364 -13.290 1.00 69.88 91 ILE A CA 1
ATOM 706 C C . ILE A 1 91 ? 9.303 3.409 -13.981 1.00 69.88 91 ILE A C 1
ATOM 708 O O . ILE A 1 91 ? 8.608 2.662 -13.294 1.00 69.88 91 ILE A O 1
ATOM 712 N N . GLU A 1 92 ? 9.274 3.367 -15.312 1.00 72.75 92 GLU A N 1
ATOM 713 C CA . GLU A 1 92 ? 8.444 2.422 -16.065 1.00 72.75 92 GLU A CA 1
ATOM 714 C C . GLU A 1 92 ? 8.841 0.963 -15.797 1.00 72.75 92 GLU A C 1
ATOM 716 O O . GLU A 1 92 ? 7.966 0.123 -15.588 1.00 72.75 92 GLU A O 1
ATOM 721 N N . HIS A 1 93 ? 10.135 0.655 -15.694 1.00 74.81 93 HIS A N 1
ATOM 722 C CA . HIS A 1 93 ? 10.617 -0.684 -15.340 1.00 74.81 93 HIS A CA 1
ATOM 723 C C . HIS A 1 93 ? 10.376 -1.061 -13.873 1.00 74.81 93 HIS A C 1
ATOM 725 O O . HIS A 1 93 ? 10.109 -2.226 -13.568 1.00 74.81 93 HIS A O 1
ATOM 731 N N . ALA A 1 94 ? 10.449 -0.096 -12.957 1.00 74.75 94 ALA A N 1
ATOM 732 C CA . ALA A 1 94 ? 10.202 -0.297 -11.532 1.00 74.75 94 ALA A CA 1
ATOM 733 C C . ALA A 1 94 ? 8.706 -0.392 -11.200 1.00 74.75 94 ALA A C 1
ATOM 735 O O . ALA A 1 94 ? 8.323 -1.049 -10.227 1.00 74.75 94 ALA A O 1
ATOM 736 N N . SER A 1 95 ? 7.857 0.245 -12.010 1.00 79.38 95 SER A N 1
ATOM 737 C CA . SER A 1 95 ? 6.415 0.348 -11.780 1.00 79.38 95 SER A CA 1
ATOM 738 C C . SER A 1 95 ? 5.750 -1.019 -11.585 1.00 79.38 95 SER A C 1
ATOM 740 O O . SER A 1 95 ? 5.088 -1.185 -10.562 1.00 79.38 95 SER A O 1
ATOM 742 N N . PRO A 1 96 ? 5.95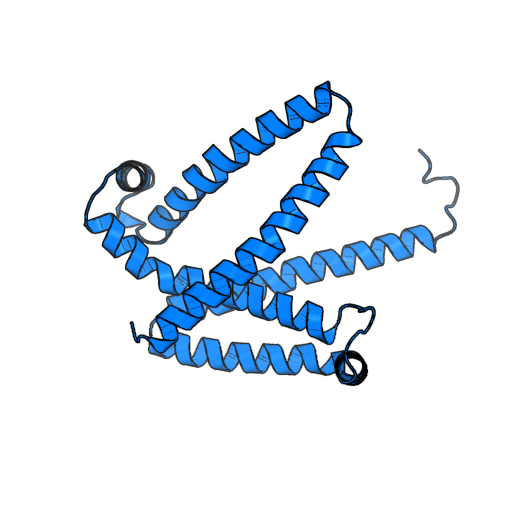1 -2.041 -12.443 1.00 84.25 96 PRO A N 1
ATOM 743 C CA . PRO A 1 96 ? 5.366 -3.365 -12.232 1.00 84.25 96 PRO A CA 1
ATOM 744 C C . PRO A 1 96 ? 5.724 -3.987 -10.879 1.00 84.25 96 PRO A C 1
ATOM 746 O O . PRO A 1 96 ? 4.872 -4.599 -10.239 1.00 84.25 96 PRO A O 1
ATOM 749 N N . ILE A 1 97 ? 6.965 -3.813 -10.417 1.00 85.94 97 ILE A N 1
ATOM 750 C CA . ILE A 1 97 ? 7.451 -4.380 -9.153 1.00 85.94 97 ILE A CA 1
ATOM 751 C C . ILE A 1 97 ? 6.734 -3.707 -7.978 1.00 85.94 97 ILE A C 1
ATOM 753 O O . ILE A 1 97 ? 6.176 -4.401 -7.122 1.00 85.94 97 ILE A O 1
ATOM 757 N N . LEU A 1 98 ? 6.707 -2.372 -7.963 1.00 84.69 98 LEU A N 1
ATOM 758 C CA . LEU A 1 98 ? 6.080 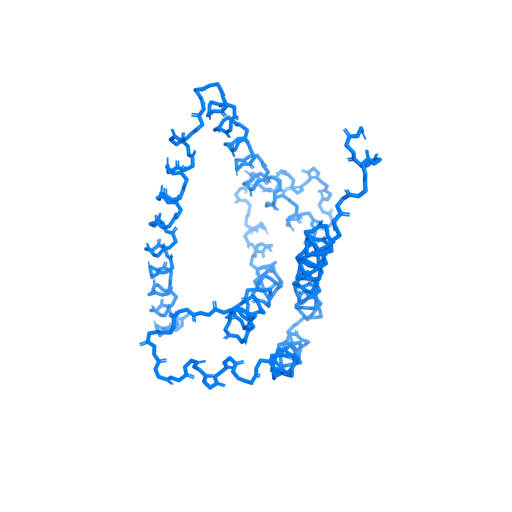-1.576 -6.904 1.00 84.69 98 LEU A CA 1
ATOM 759 C C . LEU A 1 98 ? 4.565 -1.769 -6.860 1.00 84.69 98 LEU A C 1
ATOM 761 O O . LEU A 1 98 ? 4.002 -2.015 -5.793 1.00 84.69 98 LEU A O 1
ATOM 765 N N . LEU A 1 99 ? 3.917 -1.697 -8.024 1.00 88.38 99 LEU A N 1
ATOM 766 C CA . LEU A 1 99 ? 2.473 -1.854 -8.162 1.00 88.38 99 LEU A CA 1
ATOM 767 C C . LEU A 1 99 ? 2.027 -3.256 -7.754 1.00 88.38 99 LEU A C 1
ATOM 769 O O . LEU A 1 99 ? 0.997 -3.393 -7.104 1.00 88.38 99 LEU A O 1
ATOM 773 N N . THR A 1 100 ? 2.807 -4.292 -8.072 1.00 91.19 100 THR A N 1
ATOM 774 C CA . THR A 1 100 ? 2.472 -5.664 -7.666 1.00 91.19 100 THR A CA 1
ATOM 775 C C . THR A 1 100 ? 2.630 -5.851 -6.160 1.00 91.19 100 THR A C 1
ATOM 777 O O . THR A 1 100 ? 1.727 -6.384 -5.520 1.00 91.19 100 THR A O 1
ATOM 780 N N . GLY A 1 101 ? 3.729 -5.376 -5.566 1.00 90.94 101 GLY A N 1
ATOM 781 C CA . GLY A 1 101 ? 3.945 -5.506 -4.122 1.00 90.94 101 GLY A CA 1
ATOM 782 C C . GLY A 1 101 ? 2.906 -4.742 -3.299 1.00 90.94 101 GLY A C 1
ATOM 783 O O . GLY A 1 101 ? 2.252 -5.320 -2.429 1.00 90.94 101 GLY A O 1
ATOM 784 N N . GLY A 1 102 ? 2.696 -3.461 -3.613 1.00 89.81 102 GLY A N 1
ATOM 785 C CA . GLY A 1 102 ? 1.668 -2.645 -2.962 1.00 89.81 102 GLY A CA 1
ATOM 786 C C . GLY A 1 102 ? 0.248 -3.130 -3.265 1.00 89.81 102 GLY A C 1
ATOM 787 O O . GLY A 1 102 ? -0.597 -3.167 -2.376 1.00 89.81 102 GLY A O 1
ATOM 788 N N . GLY A 1 103 ? -0.009 -3.573 -4.496 1.00 91.69 103 GLY A N 1
ATOM 789 C CA . GLY A 1 103 ? -1.302 -4.108 -4.916 1.00 91.69 103 GLY A CA 1
ATOM 790 C C . GLY A 1 103 ? -1.692 -5.371 -4.154 1.00 91.69 103 GLY A C 1
ATOM 791 O O . GLY A 1 103 ? -2.814 -5.455 -3.663 1.00 91.69 103 GLY A O 1
ATOM 792 N N . VAL A 1 104 ? -0.769 -6.324 -3.974 1.00 95.12 104 VAL A N 1
ATOM 793 C CA . VAL A 1 104 ? -1.019 -7.529 -3.161 1.00 95.12 104 VAL A CA 1
ATOM 794 C C . VAL A 1 104 ? -1.338 -7.162 -1.715 1.00 95.12 104 VAL A C 1
ATOM 796 O O . VAL A 1 104 ? -2.292 -7.699 -1.155 1.00 95.12 104 VAL A O 1
ATOM 799 N N . PHE A 1 105 ? -0.593 -6.219 -1.129 1.00 94.31 105 PHE A N 1
ATOM 800 C CA . PHE A 1 105 ? -0.870 -5.725 0.220 1.00 94.31 105 PHE A CA 1
ATOM 801 C C . PHE A 1 105 ? -2.288 -5.145 0.334 1.00 94.31 105 PHE A C 1
ATOM 803 O O . PHE A 1 105 ? -3.031 -5.511 1.244 1.00 94.31 105 PHE A O 1
ATOM 810 N N . LEU A 1 106 ? -2.689 -4.282 -0.605 1.00 91.94 106 LEU A N 1
ATOM 811 C CA . LEU A 1 106 ? -4.017 -3.660 -0.609 1.00 91.94 106 LEU A CA 1
ATOM 812 C C . LEU A 1 106 ? -5.139 -4.671 -0.853 1.00 91.94 106 LEU A C 1
ATOM 814 O O . LEU A 1 106 ? -6.178 -4.590 -0.203 1.00 91.94 106 LEU A O 1
ATOM 818 N N . ILE A 1 107 ? -4.931 -5.651 -1.737 1.00 93.25 107 ILE A N 1
ATOM 819 C CA . ILE A 1 107 ? -5.878 -6.754 -1.940 1.00 93.25 107 ILE A CA 1
ATOM 820 C C . ILE A 1 107 ? -6.050 -7.521 -0.628 1.00 93.25 107 ILE A C 1
ATOM 822 O O . ILE A 1 107 ? -7.175 -7.754 -0.196 1.00 93.25 107 ILE A O 1
ATOM 826 N N . PHE A 1 108 ? -4.959 -7.882 0.045 1.00 93.56 108 PHE A N 1
ATOM 827 C CA . PHE A 1 108 ? -5.033 -8.619 1.306 1.00 93.56 108 PHE A CA 1
ATOM 828 C C . PHE A 1 108 ? -5.747 -7.813 2.389 1.00 93.56 108 PHE A C 1
ATOM 830 O O . PHE A 1 108 ? -6.597 -8.362 3.089 1.00 93.56 108 PHE A O 1
ATOM 837 N N . LEU A 1 109 ? -5.463 -6.512 2.473 1.00 90.06 109 LEU A N 1
ATOM 838 C CA . LEU A 1 109 ? -6.147 -5.590 3.373 1.00 90.06 109 LEU A CA 1
ATOM 839 C C . LEU A 1 109 ? -7.650 -5.518 3.081 1.00 90.06 109 LEU A C 1
ATOM 841 O O . LEU A 1 109 ? -8.454 -5.622 4.004 1.00 90.06 109 LEU A O 1
ATOM 845 N N . PHE A 1 110 ? -8.038 -5.417 1.810 1.00 89.12 110 PHE A N 1
ATOM 846 C CA . PHE A 1 110 ? -9.439 -5.418 1.398 1.00 89.12 110 PHE A CA 1
ATOM 847 C C . PHE A 1 110 ? -10.147 -6.724 1.775 1.00 89.12 110 PHE A C 1
ATOM 849 O O . PHE A 1 110 ? -11.227 -6.696 2.360 1.00 89.12 110 PHE A O 1
ATOM 856 N N . PHE A 1 111 ? -9.537 -7.877 1.490 1.00 88.56 111 PHE A N 1
ATOM 857 C CA . PHE A 1 111 ? -10.109 -9.175 1.852 1.00 88.56 111 PHE A CA 1
ATOM 858 C C . PHE A 1 111 ? -10.157 -9.376 3.372 1.00 88.56 111 PHE A C 1
ATOM 860 O O . PHE A 1 111 ? -11.090 -9.996 3.877 1.00 88.56 111 PHE A O 1
ATOM 867 N N . HIS A 1 112 ? -9.189 -8.837 4.110 1.00 87.62 112 HIS A N 1
ATOM 868 C CA . HIS A 1 112 ? -9.185 -8.883 5.568 1.00 87.62 112 HIS A CA 1
ATOM 869 C C . HIS A 1 112 ? -10.359 -8.090 6.126 1.00 87.62 112 HIS A C 1
ATOM 871 O O . HIS A 1 112 ? -11.157 -8.631 6.891 1.00 87.62 112 HIS A O 1
ATOM 877 N N . TRP A 1 113 ? -10.517 -6.851 5.662 1.00 84.56 113 TRP A N 1
ATOM 878 C CA . TRP A 1 113 ? -11.668 -6.024 5.990 1.00 84.56 113 TRP A CA 1
ATOM 879 C C . TRP A 1 113 ? -12.980 -6.722 5.610 1.00 84.56 113 TRP A C 1
ATOM 881 O O . TRP A 1 113 ? -13.911 -6.760 6.409 1.00 84.56 113 TRP A O 1
ATOM 891 N N . LEU A 1 114 ? -13.056 -7.348 4.431 1.00 82.88 114 LEU A N 1
ATOM 892 C CA . LEU A 1 114 ? -14.261 -8.013 3.929 1.00 82.88 114 LEU A CA 1
ATOM 893 C C . LEU A 1 114 ? -14.674 -9.226 4.782 1.00 82.88 114 LEU A C 1
ATOM 895 O O . LEU A 1 114 ? -15.845 -9.339 5.149 1.00 82.88 114 LEU A O 1
ATOM 899 N N . PHE A 1 115 ? -13.738 -10.112 5.124 1.00 81.88 115 PHE A N 1
ATOM 900 C CA . PHE A 1 115 ? -14.044 -11.392 5.777 1.00 81.88 115 PHE A CA 1
ATOM 901 C C . PHE A 1 115 ? -13.942 -11.370 7.305 1.00 81.88 115 PHE A C 1
ATOM 903 O O . PHE A 1 115 ? -14.683 -12.102 7.959 1.00 81.88 115 PHE A O 1
ATOM 910 N N . LEU A 1 116 ? -13.024 -10.584 7.875 1.00 79.38 116 LEU A N 1
ATOM 911 C CA . LEU A 1 116 ? -12.658 -10.679 9.293 1.00 79.38 116 LEU A CA 1
ATOM 912 C C . LEU A 1 116 ? -13.131 -9.492 10.136 1.00 79.38 116 LEU A C 1
ATOM 914 O O . LEU A 1 116 ? -13.353 -9.664 11.333 1.00 79.38 116 LEU A O 1
ATOM 918 N N . GLU A 1 117 ? -13.306 -8.308 9.549 1.00 76.50 117 GLU A N 1
ATOM 919 C CA . GLU A 1 117 ? -13.673 -7.117 10.320 1.00 76.50 117 GLU A CA 1
ATOM 920 C C . GLU A 1 117 ? -15.200 -7.050 10.550 1.00 76.50 117 GLU A C 1
ATOM 922 O O . GLU A 1 117 ? -15.972 -7.227 9.591 1.00 76.50 117 GLU A O 1
ATOM 927 N N . PRO A 1 118 ? -15.663 -6.834 11.802 1.00 65.94 118 PRO A N 1
ATOM 928 C CA . PRO A 1 118 ? -17.084 -6.709 12.109 1.00 65.94 118 PRO A CA 1
ATOM 929 C C . PRO A 1 118 ? -17.646 -5.441 11.460 1.00 65.94 118 PRO A C 1
ATOM 931 O O . PRO A 1 118 ? -17.117 -4.348 11.646 1.00 65.94 118 PRO A O 1
ATOM 934 N N . LYS A 1 119 ? -18.724 -5.588 10.686 1.00 67.56 119 LYS A N 1
ATOM 935 C CA . LYS A 1 119 ? -19.357 -4.499 9.930 1.00 67.56 119 LYS A CA 1
ATOM 936 C C . LYS A 1 119 ? -20.794 -4.293 10.402 1.00 67.56 119 LYS A C 1
ATOM 938 O O . LYS A 1 119 ? -21.486 -5.255 10.717 1.00 67.56 119 LYS A O 1
ATOM 943 N N . ASN A 1 120 ? -21.244 -3.038 10.428 1.00 59.88 120 ASN A N 1
ATOM 944 C CA . ASN A 1 120 ? -22.660 -2.711 10.596 1.00 59.88 120 ASN A CA 1
ATOM 945 C C . ASN A 1 120 ? -23.330 -2.840 9.225 1.00 59.88 120 ASN A C 1
ATOM 947 O O . ASN A 1 120 ? -23.149 -1.990 8.356 1.00 59.88 120 ASN A O 1
ATOM 951 N N . PHE A 1 121 ? -24.014 -3.962 9.021 1.00 58.62 121 PHE A N 1
ATOM 952 C CA . PHE A 1 121 ? -24.459 -4.422 7.710 1.00 58.62 121 PHE A CA 1
ATOM 953 C C . PHE A 1 121 ? -25.548 -3.529 7.104 1.00 58.62 121 PHE A C 1
ATOM 955 O O . PHE A 1 121 ? -26.605 -3.328 7.703 1.00 58.62 121 PHE A O 1
ATOM 962 N N . GLY A 1 122 ? -25.300 -3.028 5.892 1.00 57.06 122 GLY A N 1
ATOM 963 C CA . GLY A 1 122 ? -26.305 -2.355 5.058 1.00 57.06 122 GLY A CA 1
ATOM 964 C C . GLY A 1 122 ? -26.844 -3.238 3.925 1.00 57.06 122 GLY A C 1
ATOM 965 O O . GLY A 1 122 ? -27.889 -2.931 3.353 1.00 57.06 122 GLY A O 1
ATOM 966 N N . LEU A 1 123 ? -26.150 -4.337 3.592 1.00 59.25 123 LEU A N 1
ATOM 967 C CA . LEU A 1 123 ? -26.449 -5.212 2.452 1.00 59.25 123 LEU A CA 1
ATOM 968 C C . LEU A 1 123 ? -26.670 -6.674 2.888 1.00 59.25 123 LEU A C 1
ATOM 970 O O . LEU A 1 123 ? -25.948 -7.212 3.721 1.00 59.25 123 LEU A O 1
ATOM 974 N N . PHE A 1 124 ? -27.639 -7.351 2.260 1.00 61.03 124 PHE A N 1
ATOM 975 C CA . PHE A 1 124 ? -28.131 -8.688 2.648 1.00 61.03 124 PHE A CA 1
ATOM 976 C C . PHE A 1 124 ? -27.087 -9.826 2.583 1.00 61.03 124 PHE A C 1
ATOM 978 O O . PHE A 1 124 ? -27.224 -10.834 3.269 1.00 61.03 124 PHE A O 1
ATOM 985 N N . PHE A 1 125 ? -26.033 -9.694 1.772 1.00 62.34 125 PHE A N 1
ATOM 986 C CA . PHE A 1 125 ? -25.041 -10.763 1.568 1.00 62.34 125 PHE A CA 1
ATOM 987 C C . PHE A 1 125 ? -23.862 -10.730 2.553 1.00 62.34 125 PHE A C 1
ATOM 989 O O . PHE A 1 125 ? -23.109 -11.702 2.642 1.00 62.34 125 PHE A O 1
ATOM 996 N N . GLU A 1 126 ? -23.689 -9.645 3.307 1.00 61.78 126 GLU A N 1
ATOM 997 C CA . GLU A 1 126 ? -22.500 -9.440 4.140 1.00 61.78 126 GLU A CA 1
ATOM 998 C C . GLU A 1 126 ? -22.473 -10.351 5.379 1.00 61.78 126 GLU A C 1
ATOM 1000 O O . GLU A 1 126 ? -21.408 -10.843 5.753 1.00 61.78 126 GLU A O 1
ATOM 1005 N N . GLU A 1 127 ? -23.638 -10.687 5.947 1.00 61.59 127 GLU A N 1
ATOM 1006 C CA . GLU A 1 127 ? -23.753 -11.594 7.100 1.00 61.59 127 GLU A CA 1
ATOM 1007 C C . GLU A 1 127 ? -23.254 -13.014 6.767 1.00 61.59 127 GLU A C 1
ATOM 1009 O O . GLU A 1 127 ? -22.622 -13.689 7.584 1.00 61.59 127 GLU A O 1
ATOM 1014 N N . THR A 1 128 ? -23.458 -13.454 5.520 1.00 61.47 128 THR A N 1
ATOM 1015 C CA . THR A 1 128 ? -22.961 -14.752 5.041 1.00 61.47 128 THR A CA 1
ATOM 1016 C C . THR A 1 128 ? -21.441 -14.730 4.870 1.00 61.47 128 THR A C 1
ATOM 1018 O O . THR A 1 128 ? -20.772 -15.691 5.240 1.00 61.47 128 THR A O 1
ATOM 1021 N N . ILE A 1 129 ? -20.873 -13.631 4.367 1.00 63.59 129 ILE A N 1
ATOM 1022 C CA . ILE A 1 129 ? -19.423 -13.491 4.149 1.00 63.59 129 ILE A CA 1
ATOM 1023 C C . ILE A 1 129 ? -18.666 -13.488 5.482 1.00 63.59 129 ILE A C 1
ATOM 1025 O O . ILE A 1 129 ? -17.683 -14.218 5.625 1.00 63.59 129 ILE A O 1
ATOM 1029 N N . THR A 1 130 ? -19.153 -12.751 6.484 1.00 63.31 130 THR A N 1
ATOM 1030 C CA . THR A 1 130 ? -18.544 -12.726 7.825 1.00 63.31 130 THR A CA 1
ATOM 1031 C C . THR A 1 130 ? -18.632 -14.090 8.520 1.00 63.31 130 THR A C 1
ATOM 1033 O O . THR A 1 130 ? -17.691 -14.509 9.194 1.00 63.31 130 THR A O 1
ATOM 1036 N N . LYS A 1 131 ? -19.711 -14.854 8.291 1.00 64.44 131 LYS A N 1
ATOM 1037 C CA . LYS A 1 131 ? -19.865 -16.225 8.812 1.00 64.44 131 LYS A CA 1
ATOM 1038 C C . LYS A 1 131 ? -18.815 -17.204 8.265 1.00 64.44 131 LYS A C 1
ATOM 1040 O O . LYS A 1 131 ? -18.469 -18.170 8.944 1.00 64.44 131 LYS A O 1
ATOM 1045 N N . TYR A 1 132 ? -18.276 -16.945 7.073 1.00 66.81 132 TYR A N 1
ATOM 1046 C CA . TYR A 1 132 ? -17.221 -17.740 6.440 1.00 66.81 132 TYR A CA 1
ATOM 1047 C C . TYR A 1 132 ? -15.822 -17.125 6.588 1.00 66.81 132 TYR A C 1
ATOM 1049 O O . TYR A 1 132 ? -14.941 -17.452 5.797 1.00 66.81 132 TYR A O 1
ATOM 1057 N N . GLY A 1 133 ? -15.567 -16.305 7.616 1.00 68.62 133 GLY A N 1
ATOM 1058 C CA . GLY A 1 133 ? -14.265 -15.655 7.843 1.00 68.62 133 GLY A CA 1
ATOM 1059 C C . GLY A 1 133 ? -13.042 -16.592 7.813 1.00 68.62 133 GLY A C 1
ATOM 1060 O O . GLY A 1 133 ? -11.952 -16.172 7.441 1.00 68.62 133 GLY A O 1
ATOM 1061 N N . ILE A 1 134 ? -13.223 -17.889 8.095 1.00 71.12 134 ILE A N 1
ATOM 1062 C CA . ILE A 1 134 ? -12.184 -18.934 7.973 1.00 71.12 134 ILE A CA 1
ATOM 1063 C C . ILE A 1 134 ? -11.648 -19.058 6.532 1.00 71.12 134 ILE A C 1
ATOM 1065 O O . ILE A 1 134 ? -10.465 -19.330 6.329 1.00 71.12 134 ILE A O 1
ATOM 1069 N N . TRP A 1 135 ? -12.489 -18.820 5.523 1.00 80.88 135 TRP A N 1
ATOM 1070 C CA . TRP A 1 135 ? -12.112 -18.899 4.109 1.00 80.88 135 TRP A CA 1
ATOM 1071 C C . TRP A 1 135 ? -11.184 -17.771 3.665 1.00 80.88 135 TRP A C 1
ATOM 1073 O O . TRP A 1 135 ? -10.562 -17.906 2.612 1.00 80.88 135 TRP A O 1
ATOM 1083 N N . PHE A 1 136 ? -11.027 -16.710 4.465 1.00 85.75 136 PHE A N 1
ATOM 1084 C CA . PHE A 1 136 ? -10.097 -15.616 4.186 1.00 85.75 136 PHE A CA 1
ATOM 1085 C C . PHE A 1 136 ? -8.712 -16.140 3.789 1.00 85.75 136 PHE A C 1
ATOM 1087 O O . PHE A 1 136 ? -8.232 -15.842 2.697 1.00 85.75 136 PHE A O 1
ATOM 1094 N N . TYR A 1 137 ? -8.110 -16.989 4.630 1.00 86.44 137 TYR A N 1
ATOM 1095 C CA . TYR A 1 137 ? -6.763 -17.512 4.396 1.00 86.44 137 TYR A CA 1
ATOM 1096 C C . TYR A 1 137 ? -6.676 -18.385 3.137 1.00 86.44 137 TYR A C 1
ATOM 1098 O O . TYR A 1 137 ? -5.677 -18.331 2.423 1.00 86.44 137 TYR A O 1
ATOM 1106 N N . ALA A 1 138 ? -7.727 -19.149 2.826 1.00 89.75 138 ALA A N 1
ATOM 1107 C CA . ALA A 1 138 ? -7.776 -19.973 1.620 1.00 89.75 138 ALA A CA 1
ATOM 1108 C C . ALA A 1 138 ? -7.865 -19.110 0.351 1.00 89.75 138 ALA A C 1
ATOM 1110 O O . ALA A 1 138 ? -7.130 -19.337 -0.611 1.00 89.75 138 ALA A O 1
ATOM 1111 N N . VAL A 1 139 ? -8.724 -18.088 0.363 1.00 90.12 139 VAL A N 1
ATOM 1112 C CA . VAL A 1 139 ? -8.949 -17.197 -0.782 1.00 90.12 139 VAL A CA 1
ATOM 1113 C C . VAL A 1 139 ? -7.712 -16.350 -1.068 1.00 90.12 139 VAL A C 1
ATOM 1115 O O . VAL A 1 139 ? -7.240 -16.341 -2.204 1.00 90.12 139 VAL A O 1
ATOM 1118 N N . ILE A 1 140 ? -7.132 -15.691 -0.058 1.00 92.19 140 ILE A N 1
ATOM 1119 C CA . ILE A 1 140 ? -5.925 -14.871 -0.262 1.00 92.19 140 ILE A CA 1
ATOM 1120 C C . ILE A 1 140 ? -4.721 -15.720 -0.683 1.00 92.19 140 ILE A C 1
ATOM 1122 O O . ILE A 1 140 ? -3.912 -15.265 -1.488 1.00 92.19 140 ILE A O 1
ATOM 1126 N N . SER A 1 141 ? -4.613 -16.960 -0.187 1.00 92.25 141 SER A N 1
ATOM 1127 C CA . SER A 1 141 ? -3.552 -17.886 -0.588 1.00 92.25 141 SER A CA 1
ATOM 1128 C C . SER A 1 141 ? -3.689 -18.269 -2.061 1.00 92.25 141 SER A C 1
ATOM 1130 O O . SER A 1 141 ? -2.713 -18.176 -2.805 1.00 92.25 141 SER A O 1
ATOM 1132 N N . LEU A 1 142 ? -4.900 -18.607 -2.517 1.00 94.75 142 LEU A N 1
ATOM 1133 C CA . LEU A 1 142 ? -5.160 -18.903 -3.927 1.00 94.75 142 LEU A CA 1
ATOM 1134 C C . LEU A 1 142 ? -4.885 -17.687 -4.824 1.00 94.75 142 LEU A C 1
ATOM 1136 O O . LEU A 1 142 ? -4.230 -17.823 -5.857 1.00 94.75 142 LEU A O 1
ATOM 1140 N N . ILE A 1 143 ? -5.337 -16.498 -4.416 1.00 94.62 143 ILE A N 1
ATOM 1141 C CA . ILE A 1 143 ? -5.070 -15.244 -5.134 1.00 94.62 143 ILE A CA 1
ATOM 1142 C C . ILE A 1 143 ? -3.561 -15.006 -5.247 1.00 94.62 143 ILE A C 1
ATOM 1144 O O . ILE A 1 143 ? -3.073 -14.707 -6.336 1.00 94.62 143 ILE A O 1
ATOM 1148 N N . LEU A 1 144 ? -2.806 -15.185 -4.159 1.00 95.75 144 LEU A N 1
ATOM 1149 C CA . LEU A 1 144 ? -1.354 -15.019 -4.170 1.00 95.75 144 LEU A CA 1
ATOM 1150 C C . LEU A 1 144 ? -0.676 -16.002 -5.122 1.00 95.75 144 LEU A C 1
ATOM 1152 O O . LEU A 1 144 ? 0.193 -15.588 -5.883 1.00 95.75 144 LEU A O 1
ATOM 1156 N N . VAL A 1 145 ? -1.091 -17.272 -5.130 1.00 95.88 145 VAL A N 1
ATOM 1157 C CA . VAL A 1 145 ? -0.568 -18.278 -6.069 1.00 95.88 145 VAL A CA 1
ATOM 1158 C C . VAL A 1 145 ? -0.790 -17.836 -7.513 1.00 95.88 145 VAL A C 1
ATOM 1160 O O . VAL A 1 145 ? 0.136 -17.903 -8.321 1.00 95.88 145 VAL A O 1
ATOM 1163 N N . VAL A 1 146 ? -1.985 -17.338 -7.839 1.00 95.50 146 VAL A N 1
ATOM 1164 C CA . VAL A 1 146 ? -2.304 -16.841 -9.184 1.00 95.50 146 VAL A CA 1
ATOM 1165 C C . VAL A 1 146 ? -1.443 -15.625 -9.541 1.00 95.50 146 VAL A C 1
ATOM 1167 O O . VAL A 1 146 ? -0.845 -15.601 -10.617 1.00 95.50 146 VAL A O 1
ATOM 1170 N N . ILE A 1 147 ? -1.324 -14.644 -8.642 1.00 94.50 147 ILE A N 1
ATOM 1171 C CA . ILE A 1 147 ? -0.511 -13.438 -8.868 1.00 94.50 147 ILE A CA 1
ATOM 1172 C C . ILE A 1 147 ? 0.964 -13.805 -9.057 1.00 94.50 147 ILE A C 1
ATOM 1174 O O . ILE A 1 147 ? 1.590 -13.335 -10.003 1.00 94.50 147 ILE A O 1
ATOM 1178 N N . VAL A 1 148 ? 1.515 -14.676 -8.209 1.00 95.00 148 VAL A N 1
ATOM 1179 C CA . VAL A 1 148 ? 2.905 -15.144 -8.310 1.00 95.00 148 VAL A CA 1
ATOM 1180 C C . VAL A 1 148 ? 3.122 -15.913 -9.611 1.00 95.00 148 VAL A C 1
ATOM 1182 O O . VAL A 1 148 ? 4.112 -15.667 -10.294 1.00 95.00 148 VAL A O 1
ATOM 1185 N N . TRP A 1 149 ? 2.194 -16.786 -10.008 1.00 95.06 149 TRP A N 1
ATOM 1186 C CA . TRP A 1 149 ? 2.279 -17.525 -11.270 1.00 95.06 149 TRP A CA 1
ATOM 1187 C C . TRP A 1 149 ? 2.367 -16.597 -12.485 1.00 95.06 149 TRP A C 1
ATOM 1189 O O . TRP A 1 149 ? 3.216 -16.792 -13.356 1.00 95.06 149 TRP A O 1
ATOM 1199 N N . PHE A 1 150 ? 1.521 -15.566 -12.545 1.00 92.94 150 PHE A N 1
ATOM 1200 C CA . PHE A 1 150 ? 1.590 -14.568 -13.613 1.00 92.94 150 PHE A CA 1
ATOM 1201 C C . PHE A 1 150 ? 2.828 -13.672 -13.495 1.00 92.94 150 PHE A C 1
ATOM 1203 O O . PHE A 1 150 ? 3.462 -13.388 -14.510 1.00 92.94 150 PHE A O 1
ATOM 1210 N N . GLY A 1 151 ? 3.227 -13.296 -12.279 1.00 90.31 151 GLY A N 1
ATOM 1211 C CA . GLY A 1 151 ? 4.437 -12.518 -12.022 1.00 90.31 151 GLY A CA 1
ATOM 1212 C C . GLY A 1 151 ? 5.700 -13.229 -12.508 1.00 90.31 151 GLY A C 1
ATOM 1213 O O . GLY A 1 151 ? 6.527 -12.611 -13.174 1.00 90.31 151 GLY A O 1
ATOM 1214 N N . LEU A 1 152 ? 5.809 -14.541 -12.274 1.00 92.25 152 LEU A N 1
ATOM 1215 C CA . LEU A 1 152 ? 6.938 -15.365 -12.723 1.00 92.25 152 LEU A CA 1
ATOM 1216 C C . LEU A 1 152 ? 7.059 -15.419 -14.250 1.00 92.25 152 LEU A C 1
ATOM 1218 O O . LEU A 1 152 ? 8.170 -15.500 -14.766 1.00 92.25 152 LEU A O 1
ATOM 1222 N N . LYS A 1 153 ? 5.941 -15.340 -14.985 1.00 89.69 153 LYS A N 1
ATOM 1223 C CA . LYS A 1 153 ? 5.966 -15.280 -16.456 1.00 89.69 153 LYS A CA 1
ATOM 1224 C C . LYS A 1 153 ? 6.525 -13.965 -16.989 1.00 89.69 153 LYS A C 1
ATOM 1226 O O . LYS A 1 153 ? 6.980 -13.936 -18.128 1.00 89.69 153 LYS A O 1
ATOM 1231 N N . GLN A 1 154 ? 6.461 -12.893 -16.202 1.00 85.00 154 GLN A N 1
ATOM 1232 C CA . GLN A 1 154 ? 6.927 -11.576 -16.618 1.00 85.00 154 GLN A CA 1
ATOM 1233 C C . GLN A 1 154 ? 8.342 -11.283 -16.115 1.00 85.00 154 GLN A C 1
ATOM 1235 O O . GLN A 1 154 ? 9.216 -10.959 -16.914 1.00 85.00 154 GLN A O 1
ATOM 1240 N N . ASN A 1 155 ? 8.578 -11.387 -14.803 1.00 85.19 155 ASN A N 1
ATOM 1241 C CA . ASN A 1 155 ? 9.891 -11.204 -14.185 1.00 85.19 155 ASN A CA 1
ATOM 1242 C C . ASN A 1 155 ? 9.907 -11.794 -12.762 1.00 85.19 155 ASN A C 1
ATOM 1244 O O . ASN A 1 155 ? 9.014 -11.524 -11.957 1.00 85.19 155 ASN A O 1
ATOM 1248 N N . ASN A 1 156 ? 10.975 -12.511 -12.406 1.00 90.88 156 ASN A N 1
ATOM 1249 C CA . ASN A 1 156 ? 11.197 -13.043 -11.057 1.00 90.88 156 ASN A CA 1
ATOM 1250 C C . ASN A 1 156 ? 11.065 -11.970 -9.959 1.00 90.88 156 ASN A C 1
ATOM 1252 O O . ASN A 1 156 ? 10.540 -12.257 -8.886 1.00 90.88 156 ASN A O 1
ATOM 1256 N N . MET A 1 157 ? 11.483 -10.728 -10.227 1.00 87.56 157 MET A N 1
ATOM 1257 C CA . MET A 1 157 ? 11.374 -9.614 -9.275 1.00 87.56 157 MET A CA 1
ATOM 1258 C C . MET A 1 157 ? 9.926 -9.179 -9.014 1.00 87.56 157 MET A C 1
ATOM 1260 O O . MET A 1 157 ? 9.613 -8.755 -7.905 1.00 87.56 157 MET A O 1
ATOM 1264 N N . VAL A 1 158 ? 9.034 -9.316 -9.998 1.00 89.56 158 VAL A N 1
ATOM 1265 C CA . VAL A 1 158 ? 7.599 -9.014 -9.842 1.00 89.56 158 VAL A CA 1
ATOM 1266 C C . VAL A 1 158 ? 6.923 -10.082 -8.981 1.00 89.56 158 VAL A C 1
ATOM 1268 O O . VAL A 1 158 ? 6.140 -9.771 -8.087 1.00 89.56 158 VAL A O 1
ATOM 1271 N N . ALA A 1 159 ? 7.270 -11.354 -9.189 1.00 92.44 159 ALA A N 1
ATOM 1272 C CA . ALA A 1 159 ? 6.814 -12.434 -8.315 1.00 92.44 159 ALA A CA 1
ATOM 1273 C C . ALA A 1 159 ? 7.348 -12.277 -6.882 1.00 92.44 159 ALA A C 1
ATOM 1275 O O . ALA A 1 159 ? 6.611 -12.464 -5.914 1.00 92.44 159 ALA A O 1
ATOM 1276 N N . PHE A 1 160 ? 8.618 -11.895 -6.737 1.00 92.62 160 PHE A N 1
ATOM 1277 C CA . PHE A 1 160 ? 9.214 -11.630 -5.433 1.00 92.62 160 PHE A CA 1
ATOM 1278 C C . PHE A 1 160 ? 8.522 -10.462 -4.720 1.00 92.62 160 PHE A C 1
ATOM 1280 O 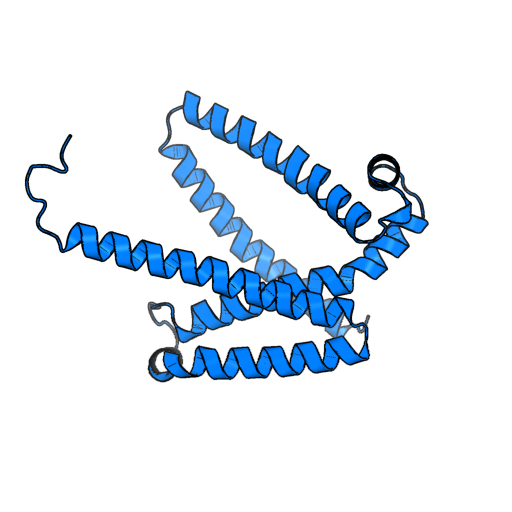O . PHE A 1 160 ? 8.205 -10.577 -3.537 1.00 92.62 160 PHE A O 1
ATOM 1287 N N . SER A 1 161 ? 8.207 -9.370 -5.426 1.00 91.25 161 SER A N 1
ATOM 1288 C CA . SER A 1 161 ? 7.514 -8.235 -4.810 1.00 91.25 161 SER A CA 1
ATOM 1289 C C . SER A 1 161 ? 6.100 -8.581 -4.347 1.00 91.25 161 SER A C 1
ATOM 1291 O O . SER A 1 161 ? 5.695 -8.105 -3.288 1.00 91.25 161 SER A O 1
ATOM 1293 N N . ALA A 1 162 ? 5.385 -9.469 -5.048 1.00 94.44 162 ALA A N 1
ATOM 1294 C CA . ALA A 1 162 ? 4.108 -10.013 -4.580 1.00 94.44 162 ALA A CA 1
ATOM 1295 C C . ALA A 1 162 ? 4.248 -10.707 -3.210 1.00 94.44 162 ALA A C 1
ATOM 1297 O O . ALA A 1 162 ? 3.457 -10.465 -2.295 1.00 94.44 162 ALA A O 1
ATOM 1298 N N . ILE A 1 163 ? 5.291 -11.526 -3.038 1.00 95.00 163 ILE A N 1
ATOM 1299 C CA . ILE A 1 163 ? 5.575 -12.222 -1.774 1.00 95.00 163 ILE A CA 1
ATOM 1300 C C . ILE A 1 163 ? 5.944 -11.218 -0.678 1.00 95.00 163 ILE A C 1
ATOM 1302 O O . ILE A 1 163 ? 5.419 -11.313 0.434 1.00 95.00 163 ILE A O 1
ATOM 1306 N N . VAL A 1 164 ? 6.786 -10.226 -0.983 1.00 94.12 164 VAL A N 1
ATOM 1307 C CA . VAL A 1 164 ? 7.144 -9.155 -0.039 1.00 94.12 164 VAL A CA 1
ATOM 1308 C C . VAL A 1 164 ? 5.896 -8.394 0.418 1.00 94.12 164 VAL A C 1
ATOM 1310 O O . VAL A 1 164 ? 5.709 -8.209 1.620 1.00 94.12 164 VAL A O 1
ATOM 1313 N N . GLY A 1 165 ? 5.003 -8.030 -0.507 1.00 93.12 165 GLY A N 1
ATOM 1314 C CA . GLY A 1 165 ? 3.732 -7.369 -0.198 1.00 93.12 165 GLY A CA 1
ATOM 1315 C C . GLY A 1 165 ? 2.832 -8.204 0.714 1.00 93.12 165 GLY A C 1
ATOM 1316 O O . GLY A 1 165 ? 2.333 -7.707 1.725 1.00 93.12 165 GLY A O 1
ATOM 1317 N N . SER A 1 166 ? 2.689 -9.500 0.417 1.00 95.00 166 SER A N 1
ATOM 1318 C CA . SER A 1 166 ? 1.929 -10.426 1.269 1.00 95.00 166 SER A CA 1
ATOM 1319 C C . SER A 1 166 ? 2.546 -10.584 2.666 1.00 95.00 166 SER A C 1
ATOM 1321 O O . SER A 1 166 ? 1.831 -10.615 3.667 1.00 95.00 166 SER A O 1
ATOM 1323 N N . SER A 1 167 ? 3.879 -10.614 2.751 1.00 94.25 167 SER A N 1
ATOM 1324 C CA . SER A 1 167 ? 4.608 -10.747 4.014 1.00 94.25 167 SER A CA 1
ATOM 1325 C C . SER A 1 167 ? 4.429 -9.502 4.876 1.00 94.25 167 SER A C 1
ATOM 1327 O O . SER A 1 167 ? 4.123 -9.620 6.060 1.00 94.25 167 SER A O 1
ATOM 1329 N N . ALA A 1 168 ? 4.540 -8.312 4.279 1.00 94.19 168 ALA A N 1
ATOM 1330 C CA . ALA A 1 168 ? 4.282 -7.049 4.963 1.00 94.19 168 ALA A CA 1
ATOM 1331 C C . ALA A 1 168 ? 2.861 -7.003 5.544 1.00 94.19 168 ALA A C 1
ATOM 1333 O O . ALA A 1 168 ? 2.682 -6.594 6.690 1.00 94.19 168 ALA A O 1
ATOM 1334 N N . PHE A 1 169 ? 1.862 -7.488 4.797 1.00 94.19 169 PHE A N 1
ATOM 1335 C CA . PHE A 1 169 ? 0.494 -7.599 5.303 1.00 94.19 169 PHE A CA 1
ATOM 1336 C C . PHE A 1 169 ? 0.411 -8.509 6.537 1.00 94.19 169 PHE A C 1
ATOM 1338 O O . PHE A 1 169 ? -0.111 -8.089 7.570 1.00 94.19 169 PHE A O 1
ATOM 1345 N N . PHE A 1 170 ? 0.942 -9.734 6.462 1.00 91.88 170 PHE A N 1
ATOM 1346 C CA . PHE A 1 170 ? 0.861 -10.680 7.580 1.00 91.88 170 PHE A CA 1
ATOM 1347 C C . PHE A 1 170 ? 1.620 -10.206 8.816 1.00 91.88 170 PHE A C 1
ATOM 1349 O O . PHE A 1 170 ? 1.135 -10.406 9.927 1.00 91.88 170 PHE A O 1
ATOM 1356 N N . ILE A 1 171 ? 2.769 -9.552 8.636 1.00 93.62 171 ILE A N 1
ATOM 1357 C CA . ILE A 1 171 ? 3.538 -8.961 9.734 1.00 93.62 171 ILE A CA 1
ATOM 1358 C C . ILE A 1 171 ? 2.705 -7.878 10.426 1.00 93.62 171 ILE A C 1
ATOM 1360 O O . ILE A 1 171 ? 2.486 -7.955 11.634 1.00 93.62 171 ILE A O 1
ATOM 1364 N N . THR A 1 172 ? 2.187 -6.906 9.671 1.00 91.00 172 THR A N 1
ATOM 1365 C CA . THR A 1 172 ? 1.382 -5.808 10.229 1.00 91.00 172 THR A CA 1
ATOM 1366 C C . THR A 1 172 ? 0.121 -6.325 10.915 1.00 91.00 172 THR A C 1
ATOM 1368 O O . THR A 1 172 ? -0.183 -5.931 12.041 1.00 91.00 172 THR A O 1
ATOM 1371 N N . ASN A 1 173 ? -0.593 -7.250 10.274 1.00 88.69 173 ASN A N 1
ATOM 1372 C CA . ASN A 1 173 ? -1.786 -7.855 10.854 1.00 88.69 173 ASN A CA 1
ATOM 1373 C C . ASN A 1 173 ? -1.458 -8.681 12.113 1.00 88.69 173 ASN A C 1
ATOM 1375 O O . ASN A 1 173 ? -2.190 -8.615 13.097 1.00 88.69 173 ASN A O 1
ATOM 1379 N N . GLY A 1 174 ? -0.341 -9.412 12.120 1.00 87.44 174 GLY A N 1
ATOM 1380 C CA . GLY A 1 174 ? 0.132 -10.151 13.291 1.00 87.44 174 GLY A CA 1
ATOM 1381 C C . GLY A 1 174 ? 0.439 -9.234 14.477 1.00 87.44 174 GLY A C 1
ATOM 1382 O O . GLY A 1 174 ? 0.030 -9.528 15.600 1.00 87.44 174 GLY A O 1
ATOM 1383 N N . PHE A 1 175 ? 1.080 -8.086 14.233 1.00 91.19 175 PHE A N 1
ATOM 1384 C CA . PHE A 1 175 ? 1.301 -7.075 15.269 1.00 91.19 175 PHE A CA 1
ATOM 1385 C C . PHE A 1 175 ? -0.009 -6.497 15.811 1.00 91.19 175 PHE A C 1
ATOM 1387 O O . PHE A 1 175 ? -0.147 -6.396 17.030 1.00 91.19 175 PHE A O 1
ATOM 1394 N N . LYS A 1 176 ? -0.979 -6.175 14.940 1.00 86.94 176 LYS A N 1
ATOM 1395 C CA . LYS A 1 176 ? -2.307 -5.680 15.351 1.00 86.94 176 LYS A CA 1
ATOM 1396 C C . LYS A 1 176 ? -3.012 -6.689 16.263 1.00 86.94 176 LYS A C 1
ATOM 1398 O O . LYS A 1 176 ? -3.401 -6.343 17.373 1.00 86.94 176 LYS A O 1
ATOM 1403 N N . GLN A 1 177 ? -3.091 -7.952 15.846 1.00 85.38 177 GLN A N 1
ATOM 1404 C CA . GLN A 1 177 ? -3.747 -9.006 16.629 1.00 85.38 177 GLN A CA 1
ATOM 1405 C C . GLN A 1 177 ? -3.048 -9.266 17.967 1.00 85.38 177 GLN A C 1
ATOM 1407 O O . GLN A 1 177 ? -3.708 -9.463 18.986 1.00 85.38 177 GLN A O 1
ATOM 1412 N N . ASN A 1 178 ? -1.712 -9.244 17.988 1.00 88.06 178 ASN A N 1
ATOM 1413 C CA . ASN A 1 178 ? -0.958 -9.396 19.227 1.00 88.06 178 ASN A CA 1
ATOM 1414 C C . ASN A 1 178 ? -1.173 -8.206 20.179 1.00 88.06 178 ASN A C 1
ATOM 1416 O O . ASN A 1 178 ? -1.304 -8.415 21.383 1.00 88.06 178 ASN A O 1
ATOM 1420 N N . ALA A 1 179 ? -1.246 -6.978 19.659 1.00 87.31 179 ALA A N 1
ATOM 1421 C CA . ALA A 1 179 ? -1.546 -5.793 20.461 1.00 87.31 179 ALA A CA 1
ATOM 1422 C C . ALA A 1 179 ? -2.957 -5.865 21.074 1.00 87.31 179 ALA A C 1
ATOM 1424 O O . ALA A 1 179 ? -3.101 -5.686 22.281 1.00 87.31 179 ALA A O 1
ATOM 1425 N N . GLU A 1 180 ? -3.972 -6.231 20.286 1.00 85.31 180 GLU A N 1
ATOM 1426 C CA . GLU A 1 180 ? -5.349 -6.419 20.772 1.00 85.31 180 GLU A CA 1
ATOM 1427 C C . GLU A 1 180 ? -5.444 -7.530 21.833 1.00 85.31 180 GLU A C 1
ATOM 1429 O O . GLU A 1 180 ? -6.148 -7.397 22.837 1.00 85.31 180 GLU A O 1
ATOM 1434 N N . ALA A 1 181 ? -4.717 -8.635 21.642 1.00 84.75 181 ALA A N 1
ATOM 1435 C CA . ALA A 1 181 ? -4.660 -9.720 22.617 1.00 84.75 181 ALA A CA 1
ATOM 1436 C C . ALA A 1 181 ? -3.990 -9.278 23.929 1.00 84.75 181 ALA A C 1
ATOM 1438 O O . ALA A 1 181 ? -4.472 -9.619 25.012 1.00 84.75 181 ALA A O 1
ATOM 1439 N N . GLN A 1 182 ? -2.908 -8.496 23.853 1.00 83.44 182 GLN A N 1
ATOM 1440 C CA . GLN A 1 182 ? -2.253 -7.926 25.032 1.00 83.44 182 GLN A CA 1
ATOM 1441 C C . GLN A 1 182 ? -3.165 -6.941 25.768 1.00 83.44 182 GLN A C 1
ATOM 1443 O O . GLN A 1 182 ? -3.272 -7.025 26.989 1.00 83.44 182 GLN A O 1
ATOM 1448 N N . GLU A 1 183 ? -3.874 -6.069 25.053 1.00 81.62 183 GLU A N 1
ATOM 1449 C CA . GLU A 1 183 ? -4.825 -5.129 25.650 1.00 81.62 183 GLU A CA 1
ATOM 1450 C C . GLU A 1 183 ? -5.952 -5.863 26.394 1.00 81.62 183 GLU A C 1
ATOM 1452 O O . GLU A 1 183 ? -6.235 -5.563 27.554 1.00 81.62 183 GLU A O 1
ATOM 1457 N N . ARG A 1 184 ? -6.536 -6.909 25.792 1.00 81.44 184 ARG A N 1
ATOM 1458 C CA . ARG A 1 184 ? -7.544 -7.754 26.462 1.00 81.44 184 ARG A CA 1
ATOM 1459 C C . ARG A 1 184 ? -6.997 -8.450 27.707 1.00 81.44 184 ARG A C 1
ATOM 1461 O O . ARG A 1 184 ? -7.701 -8.549 28.713 1.00 81.44 184 ARG A O 1
ATOM 1468 N N . ASN A 1 185 ? -5.751 -8.917 27.671 1.00 81.31 185 ASN A N 1
ATOM 1469 C CA . ASN A 1 185 ? -5.104 -9.516 28.840 1.00 81.31 185 ASN A CA 1
ATOM 1470 C C . ASN A 1 185 ? -4.903 -8.489 29.965 1.00 81.31 185 ASN A C 1
ATOM 1472 O O . ASN A 1 185 ? -5.151 -8.808 31.124 1.00 81.31 185 ASN A O 1
ATOM 1476 N N . LEU A 1 186 ? -4.530 -7.250 29.639 1.00 78.75 186 LEU A N 1
ATOM 1477 C CA . LEU A 1 186 ? -4.389 -6.162 30.613 1.00 78.75 186 LEU A CA 1
ATOM 1478 C C . LEU A 1 186 ? -5.735 -5.714 31.203 1.00 78.75 186 LEU A C 1
ATOM 1480 O O . LEU A 1 186 ? -5.805 -5.399 32.387 1.00 78.75 186 LEU A O 1
ATOM 1484 N N . LEU A 1 187 ? -6.804 -5.718 30.403 1.00 73.19 187 LEU A N 1
ATOM 1485 C CA . LEU A 1 187 ? -8.159 -5.372 30.851 1.00 73.19 187 LEU A CA 1
ATOM 1486 C C . LEU A 1 187 ? -8.826 -6.491 31.671 1.00 73.19 187 LEU A C 1
ATOM 1488 O O . LEU A 1 187 ? -9.646 -6.207 32.541 1.00 73.19 187 LEU A O 1
ATOM 1492 N N . SER A 1 188 ? -8.494 -7.758 31.398 1.00 63.22 188 SER A N 1
ATOM 1493 C CA . SER A 1 188 ? -9.025 -8.927 32.123 1.00 63.22 188 SER A CA 1
ATOM 1494 C C . SER A 1 188 ? -8.233 -9.278 33.387 1.00 63.22 188 SER A C 1
ATOM 1496 O O . SER A 1 188 ? -8.791 -9.850 34.325 1.00 63.22 188 SER A O 1
ATOM 1498 N N . ALA A 1 189 ? -6.952 -8.910 33.454 1.00 56.81 189 ALA A N 1
ATOM 1499 C CA . ALA A 1 189 ? -6.168 -9.001 34.672 1.00 56.81 189 ALA A CA 1
ATOM 1500 C C . ALA A 1 189 ? -6.567 -7.858 35.613 1.00 56.81 189 ALA A C 1
ATOM 1502 O O . ALA A 1 189 ? -6.088 -6.734 35.486 1.00 56.81 189 ALA A O 1
ATOM 1503 N N . THR A 1 190 ? -7.429 -8.146 36.594 1.00 53.72 190 THR A N 1
ATOM 1504 C CA . THR A 1 190 ? -7.627 -7.287 37.768 1.00 53.72 190 THR A CA 1
ATOM 1505 C C . THR A 1 190 ? -6.254 -6.911 38.319 1.00 53.72 190 THR A C 1
ATOM 1507 O O . THR A 1 190 ? -5.550 -7.756 38.875 1.00 53.72 190 THR A O 1
ATOM 1510 N N . MET A 1 191 ? -5.843 -5.661 38.099 1.00 52.19 191 MET A N 1
ATOM 1511 C CA . MET A 1 191 ? -4.496 -5.203 38.413 1.00 52.19 191 MET A CA 1
ATOM 1512 C C . MET A 1 191 ? -4.190 -5.434 39.896 1.00 52.19 191 MET A C 1
ATOM 1514 O O . MET A 1 191 ? -4.773 -4.787 40.769 1.00 52.19 191 MET A O 1
ATOM 1518 N N . SER A 1 192 ? -3.250 -6.334 40.189 1.00 52.16 192 SER A N 1
ATOM 1519 C CA . SER A 1 192 ? -2.614 -6.384 41.504 1.00 52.16 192 SER A CA 1
ATOM 1520 C C . SER A 1 192 ? -1.770 -5.110 41.652 1.00 52.16 192 SER A C 1
ATOM 1522 O O . SER A 1 192 ? -1.108 -4.676 40.706 1.00 52.16 192 SER A O 1
ATOM 1524 N N . GLY A 1 193 ? -1.849 -4.465 42.820 1.00 53.84 193 GLY A N 1
ATOM 1525 C CA . GLY A 1 193 ? -1.390 -3.091 43.079 1.00 53.84 193 GLY A CA 1
ATOM 1526 C C . GLY A 1 193 ? 0.101 -2.791 42.867 1.00 53.84 193 GLY A C 1
ATOM 1527 O O . GLY A 1 193 ? 0.535 -1.692 43.189 1.00 53.84 193 GLY A O 1
ATOM 1528 N N . VAL A 1 194 ? 0.878 -3.723 42.319 1.00 49.94 194 VAL A N 1
ATOM 1529 C CA . VAL A 1 194 ? 2.311 -3.571 42.030 1.00 49.94 194 VAL A CA 1
ATOM 1530 C C . VAL A 1 194 ? 2.560 -2.939 40.651 1.00 49.94 194 VAL A C 1
ATOM 1532 O O . VAL A 1 194 ? 3.611 -2.358 40.432 1.00 49.94 194 VAL A O 1
ATOM 1535 N N . SER A 1 195 ? 1.581 -2.961 39.739 1.00 51.97 195 SER A N 1
ATOM 1536 C CA . SER A 1 195 ? 1.707 -2.380 38.387 1.00 51.97 195 SER A CA 1
ATOM 1537 C C . SER A 1 195 ? 1.382 -0.874 38.304 1.00 51.97 195 SER A C 1
ATOM 1539 O O . SER A 1 195 ? 1.281 -0.329 37.207 1.00 51.97 195 SER A O 1
ATOM 1541 N N . LYS A 1 196 ? 1.157 -0.199 39.439 1.00 44.62 196 LYS A N 1
ATOM 1542 C CA . LYS A 1 196 ? 0.848 1.245 39.495 1.00 44.62 196 LYS A CA 1
ATOM 1543 C C . LYS A 1 196 ? 2.064 2.134 39.801 1.00 44.62 196 LYS A C 1
ATOM 1545 O O . LYS A 1 196 ? 1.871 3.318 40.067 1.00 44.62 196 LYS A O 1
ATOM 1550 N N . ILE A 1 197 ? 3.277 1.580 39.780 1.00 41.22 197 ILE A N 1
ATOM 1551 C CA . ILE A 1 197 ? 4.542 2.322 39.907 1.00 41.22 197 ILE A CA 1
ATOM 1552 C C . ILE A 1 197 ? 5.329 2.154 38.614 1.00 41.22 197 ILE A C 1
ATOM 1554 O O . ILE A 1 197 ? 5.376 1.002 38.127 1.00 41.22 197 ILE A O 1
#

Radius of gyration: 21.9 Å; chains: 1; bounding box: 53×45×67 Å

Secondary structure (DSSP, 8-state):
--HHHHHHHHHHHHHHHHHHHHHHHHHHHHHHHHS-HHHHHHHHHHHHHIIIIIIIIIHHHHHHHHH-GGGHHHHHHHHHHS--HHHHHHHHHHHHHHHHHHHHHHHHHHHHHHHHS-----STTHHHHHHTTTHHHHHHHHHHHHHHHHHHHH-HHHHHHHHHHHHHHHHHHHHHHHHHHHHHHHHHS---TTTT-

Foldseek 3Di:
DDPVVVVVVVVVVVVCCVVVVVCVVVVVVVVLVPDDPVVSVVCCVVVVCCCCCVVVNVPQLVLQCVQCVPCPSVNSNVLSPDPDPVNVVSCVVSVLLVCLLQVLLVVLVVLCCQAPNDDPDPDDCSVVSVVVSVCSVVVSVVVLVVQLVVLVVPDNSSSVSNVNSVVVNCVVVVVVVVVVVVVVVVVPPPDDPPVPD

Sequence (197 aa):
MDLFSGILIVLGLVSFEVISSIDNAIINAEVLSTVDERTRKWFLLWGLLFAVFLVRGLLPWLIIWLTMPTLGPMGALTAAFSNDPAIKETIEHASPILLTGGGVFLIFLFFHWLFLEPKNFGLFFEETITKYGIWFYAVISLILVVIVWFGLKQNNMVAFSAIVGSSAFFITNGFKQNAEAQERNLLSATMSGVSKI

pLDDT: mean 81.59, std 11.98, range [41.22, 95.88]